Protein AF-A0A968IPR0-F1 (afdb_monomer)

Sequence (196 aa):
MLKRASVNQVLVNPTKIHLSQGFLKVALDSNAYYHFRYGGTLDVIRYMEIAVSGNYAWISAPDVIGDPETTYQNWLTARRWLKQNFESSPVRMIPVWGWDTPKKFLNHYLQHSRIVGIGGLVMLMRQGKSKNLEERAIAYKMLRQLKALCQQYPQWFHIYGCNWTVALNPLRSLAYSTDSSLAWDGARYGLIILYP

pLDDT: mean 91.02, std 11.59, range [35.66, 98.56]

Secondary structure (DSSP, 8-state):
-GGGGT--EEEE-GGGGGGGTT-SEEEE---HHHHHHH-----HHHHHHHHHHS--SEEE----TT-HHHHHHHHHHHHHHHHHH-SS-SS-EE-EEETTS-HHHHHHHHHH-S-EEEES-HHHHHHTT-S-HHHHHHHHHHHHHHHHHHHHSTT-EEETT---HHHHHHHTTTSSEE---HHHHHHHHT------

Solvent-accessible surface area (backbone atoms only — not comparable to full-atom values): 11077 Å² total; per-residue (Å²): 108,59,65,82,70,69,50,44,67,47,77,36,36,74,94,46,49,81,75,53,69,91,47,83,37,38,30,37,44,56,42,31,69,53,31,67,74,73,52,79,80,86,59,61,67,66,49,48,57,56,53,65,74,48,89,48,77,27,31,44,30,44,47,43,80,96,36,68,63,62,18,50,51,38,38,53,48,53,52,52,51,41,62,74,76,33,98,60,73,92,57,49,71,27,47,62,38,53,60,96,50,72,61,70,57,48,57,53,44,62,76,75,35,80,43,37,29,38,34,78,42,48,67,45,37,50,26,55,71,46,90,49,66,65,48,25,51,52,23,53,51,51,50,53,52,52,43,52,52,24,66,75,42,65,50,24,32,33,37,45,46,58,66,32,75,80,57,45,71,78,33,65,86,22,34,57,43,67,46,56,62,54,70,56,50,15,71,74,70,75,47,78,88,77,78,135

Mean predicted aligned error: 4.56 Å

Radius of gyration: 16.83 Å; Cα contacts (8 Å, |Δi|>4): 294; chains: 1; bounding box: 36×41×46 Å

Structure (mmCIF, N/CA/C/O backbone):
data_AF-A0A968IPR0-F1
#
_entry.id   AF-A0A968IP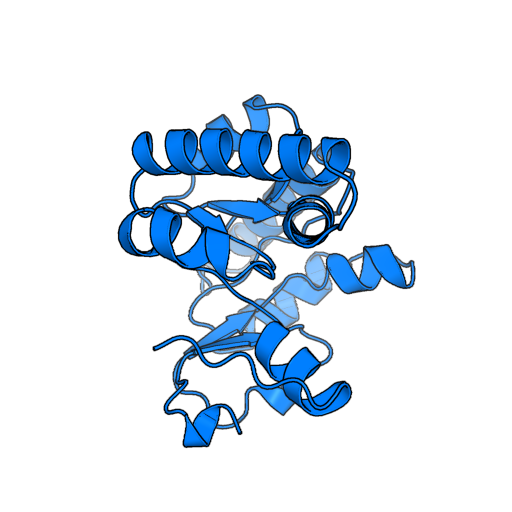R0-F1
#
loop_
_atom_site.group_PDB
_atom_site.id
_atom_site.type_symbol
_atom_site.label_atom_id
_atom_site.label_alt_id
_atom_site.label_comp_id
_atom_site.label_asym_id
_atom_site.label_entity_id
_atom_site.label_seq_id
_atom_site.pdbx_PDB_ins_code
_atom_site.Cartn_x
_atom_site.Cartn_y
_atom_site.Cartn_z
_atom_site.occupancy
_atom_site.B_iso_or_equiv
_atom_site.auth_seq_id
_atom_site.auth_comp_id
_atom_site.auth_asym_id
_atom_site.auth_atom_id
_atom_site.pdbx_PDB_model_num
ATOM 1 N N . MET A 1 1 ? -7.169 -21.028 -8.701 1.00 70.31 1 MET A N 1
ATO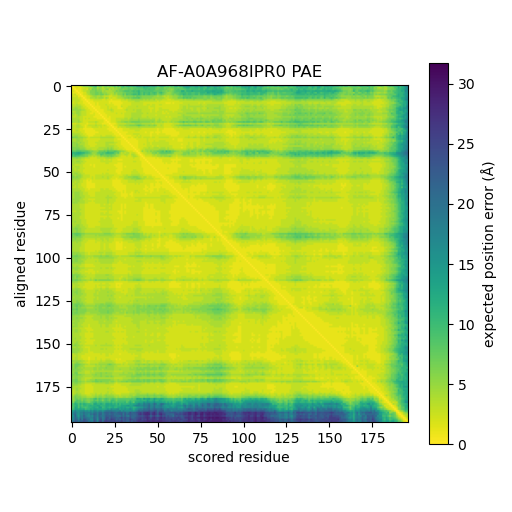M 2 C CA . MET A 1 1 ? -5.714 -20.923 -8.945 1.00 70.31 1 MET A CA 1
ATOM 3 C C . MET A 1 1 ? -4.953 -20.575 -7.668 1.00 70.31 1 MET A C 1
ATOM 5 O O . MET A 1 1 ? -4.306 -21.465 -7.149 1.00 70.31 1 MET A O 1
ATOM 9 N N . LEU A 1 2 ? -5.093 -19.367 -7.101 1.00 76.88 2 LEU A N 1
ATOM 10 C CA . LEU A 1 2 ? -4.336 -18.939 -5.905 1.00 76.88 2 LEU A CA 1
ATOM 11 C C . LEU A 1 2 ? -4.462 -19.892 -4.702 1.00 76.88 2 LEU A C 1
ATOM 13 O O . LEU A 1 2 ? -3.454 -20.297 -4.138 1.00 76.88 2 LEU A O 1
ATOM 17 N N . LYS A 1 3 ? -5.681 -20.348 -4.384 1.00 73.06 3 LYS A N 1
ATOM 18 C CA . LYS A 1 3 ? -5.908 -21.347 -3.322 1.00 73.06 3 LYS A CA 1
ATOM 19 C C . LYS A 1 3 ? -5.196 -22.682 -3.570 1.00 73.06 3 LYS A C 1
ATOM 21 O O . LYS A 1 3 ? -4.702 -23.293 -2.636 1.00 73.06 3 LYS A O 1
ATOM 26 N N . ARG A 1 4 ? -5.115 -23.123 -4.835 1.00 77.31 4 ARG A N 1
ATOM 27 C CA . ARG A 1 4 ? -4.383 -24.348 -5.215 1.00 77.31 4 ARG A CA 1
ATOM 28 C C . ARG A 1 4 ? -2.867 -24.174 -5.076 1.00 77.31 4 ARG A C 1
ATOM 30 O O . ARG A 1 4 ? -2.170 -25.159 -4.909 1.00 77.31 4 ARG A O 1
ATOM 37 N N . ALA A 1 5 ? -2.380 -22.934 -5.127 1.00 77.19 5 ALA A N 1
ATOM 38 C CA . ALA A 1 5 ? -0.989 -22.571 -4.870 1.00 77.19 5 ALA A CA 1
ATOM 39 C C . ALA A 1 5 ? -0.732 -22.235 -3.385 1.00 77.19 5 ALA A C 1
ATOM 41 O O . ALA A 1 5 ? 0.248 -21.565 -3.070 1.00 77.19 5 ALA A O 1
ATOM 42 N N . SER A 1 6 ? -1.633 -22.641 -2.480 1.00 81.12 6 SER A N 1
ATOM 43 C CA . SER A 1 6 ? -1.529 -22.417 -1.030 1.00 81.12 6 SER A CA 1
ATOM 44 C C . SER A 1 6 ? -1.422 -20.942 -0.615 1.00 81.12 6 SER A C 1
ATOM 46 O O . SER A 1 6 ? -0.937 -20.620 0.471 1.00 81.12 6 SER A O 1
ATOM 48 N N . VAL A 1 7 ? -1.894 -20.021 -1.463 1.00 81.62 7 VAL A N 1
ATOM 49 C CA . VAL A 1 7 ? -2.014 -18.606 -1.103 1.00 81.62 7 VAL A CA 1
ATOM 50 C C . VAL A 1 7 ? -3.181 -18.454 -0.136 1.00 81.62 7 VAL A C 1
ATOM 52 O O . VAL A 1 7 ? -4.336 -18.658 -0.503 1.00 81.62 7 VAL A O 1
ATOM 55 N N . ASN A 1 8 ? -2.863 -18.055 1.094 1.00 86.56 8 ASN A N 1
ATOM 56 C CA . ASN A 1 8 ? -3.822 -17.964 2.197 1.00 86.56 8 ASN A CA 1
ATOM 57 C C . ASN A 1 8 ? -4.185 -16.525 2.587 1.00 86.56 8 ASN A C 1
ATOM 59 O O . ASN A 1 8 ? -5.075 -16.327 3.415 1.00 86.56 8 ASN A O 1
ATOM 63 N N . GLN A 1 9 ? -3.490 -15.535 2.018 1.00 90.19 9 GLN A N 1
ATOM 64 C CA . GLN A 1 9 ? -3.684 -14.119 2.317 1.00 90.19 9 GLN A CA 1
ATOM 65 C C . GLN A 1 9 ? -3.926 -13.339 1.030 1.00 90.19 9 GLN A C 1
ATOM 67 O O . GLN A 1 9 ? -3.215 -13.548 0.046 1.00 90.19 9 GLN A O 1
ATOM 72 N N . VAL A 1 10 ? -4.912 -12.446 1.040 1.00 92.00 10 VAL A N 1
ATOM 73 C CA . VAL A 1 10 ? -5.255 -11.608 -0.115 1.00 92.00 10 VAL A CA 1
ATOM 74 C C . VAL A 1 10 ? -5.562 -10.182 0.310 1.00 92.00 10 VAL A C 1
ATOM 76 O O . VAL A 1 10 ? -6.159 -9.963 1.360 1.00 92.00 10 VAL A O 1
ATOM 79 N N . LEU A 1 11 ? -5.179 -9.233 -0.539 1.00 94.12 11 LEU A N 1
ATOM 80 C CA . LEU A 1 11 ? -5.654 -7.854 -0.512 1.00 94.12 11 LEU A CA 1
ATOM 81 C C . LEU A 1 11 ? -6.786 -7.729 -1.537 1.00 94.12 11 LEU A C 1
ATOM 83 O O . LEU A 1 11 ? -6.630 -8.180 -2.677 1.00 94.12 11 LEU A O 1
ATOM 87 N N . VAL A 1 12 ? -7.930 -7.176 -1.138 1.00 93.12 12 VAL A N 1
ATOM 88 C CA . VAL A 1 12 ? -9.108 -7.058 -2.006 1.00 93.12 12 VAL A CA 1
ATOM 89 C C . VAL A 1 12 ? -9.699 -5.661 -1.969 1.00 93.12 12 VAL A C 1
ATOM 91 O O . VAL A 1 12 ? -9.712 -5.005 -0.935 1.00 93.12 12 VAL A O 1
ATOM 94 N N . ASN A 1 13 ? -10.259 -5.235 -3.097 1.00 92.44 13 ASN A N 1
ATOM 95 C CA . ASN A 1 13 ? -11.012 -3.991 -3.160 1.00 92.44 13 ASN A CA 1
ATOM 96 C C . ASN A 1 13 ? -12.425 -4.206 -2.585 1.00 92.44 13 ASN A C 1
ATOM 98 O O . ASN A 1 13 ? -13.001 -5.278 -2.807 1.00 92.44 13 ASN A O 1
ATOM 102 N N . PRO A 1 14 ? -13.051 -3.179 -1.981 1.00 91.56 14 PRO A N 1
ATOM 103 C CA . PRO A 1 14 ? -14.429 -3.230 -1.491 1.00 91.56 14 PRO A CA 1
ATOM 104 C C . PRO A 1 14 ? -15.424 -3.687 -2.566 1.00 91.56 14 PRO A C 1
ATOM 106 O O . PRO A 1 14 ? -16.279 -4.534 -2.327 1.00 91.56 14 PRO A O 1
ATOM 109 N N . THR A 1 15 ? -15.241 -3.218 -3.804 1.00 87.38 15 THR A N 1
ATOM 110 C CA . THR A 1 15 ? -16.073 -3.579 -4.968 1.00 87.38 15 THR A CA 1
ATOM 111 C C . THR A 1 15 ? -15.937 -5.042 -5.402 1.00 87.38 15 THR A C 1
ATOM 113 O O . THR A 1 15 ? -16.737 -5.538 -6.193 1.00 87.38 15 THR A O 1
ATOM 116 N N . LYS A 1 16 ? -14.921 -5.755 -4.903 1.00 88.94 16 LYS A N 1
ATOM 117 C CA . LYS A 1 16 ? -14.588 -7.137 -5.273 1.00 88.94 16 LYS A CA 1
ATOM 118 C C . LYS A 1 16 ? -14.485 -8.062 -4.066 1.00 88.94 16 LYS A C 1
ATOM 120 O O . LYS A 1 16 ? -13.876 -9.125 -4.161 1.00 88.94 16 LYS A O 1
ATOM 125 N N . ILE A 1 17 ? -15.101 -7.690 -2.947 1.00 89.25 17 ILE A N 1
ATOM 126 C CA . ILE A 1 17 ? -14.994 -8.437 -1.694 1.00 89.25 17 ILE A CA 1
ATOM 127 C C . ILE A 1 17 ? -15.463 -9.892 -1.806 1.00 89.25 17 ILE A C 1
ATOM 129 O O . ILE A 1 17 ? -14.869 -10.776 -1.206 1.00 89.25 17 ILE A O 1
ATOM 133 N N . HIS A 1 18 ? -16.452 -10.182 -2.654 1.00 88.81 18 HIS A N 1
ATOM 134 C CA . HIS A 1 18 ? -16.913 -11.553 -2.900 1.00 88.81 18 HIS A CA 1
ATOM 135 C C . HIS A 1 18 ? -15.788 -12.492 -3.386 1.00 88.81 18 HIS A C 1
ATOM 137 O O . HIS A 1 18 ? -15.852 -13.698 -3.158 1.00 88.81 18 HIS A O 1
ATOM 143 N N . LEU A 1 19 ? -14.720 -11.961 -4.000 1.00 87.38 19 LEU A N 1
ATOM 144 C CA . LEU A 1 19 ? -13.560 -12.745 -4.436 1.00 87.38 19 LEU A CA 1
ATOM 145 C C . LEU A 1 19 ? -12.660 -13.203 -3.276 1.00 87.38 19 LEU A C 1
ATOM 147 O O . LEU A 1 19 ? -11.802 -14.062 -3.483 1.00 87.38 19 LEU A O 1
ATOM 151 N N . SER A 1 20 ? -12.835 -12.657 -2.068 1.00 87.38 20 SER A N 1
ATOM 152 C CA . SER A 1 20 ? -12.061 -13.035 -0.882 1.00 87.38 20 SER A CA 1
ATOM 153 C C . SER A 1 20 ? -12.603 -14.278 -0.170 1.00 87.38 20 SER A C 1
ATOM 155 O O . SER A 1 20 ? -11.972 -14.768 0.771 1.00 87.38 20 SER A O 1
ATOM 157 N N . GLN A 1 21 ? -13.755 -14.809 -0.595 1.00 86.50 21 GLN A N 1
ATOM 158 C CA . GLN A 1 21 ? -14.384 -15.960 0.049 1.00 86.50 21 GLN A CA 1
ATOM 159 C C . GLN A 1 21 ? -13.428 -17.156 0.105 1.00 86.50 21 GLN A C 1
ATOM 161 O O . GLN A 1 21 ? -12.890 -17.599 -0.912 1.00 86.50 21 GLN A O 1
ATOM 166 N N . GLY A 1 22 ? -13.233 -17.705 1.306 1.00 85.50 22 GLY A N 1
ATOM 167 C CA . GLY A 1 22 ? -12.395 -18.877 1.566 1.00 85.50 22 GLY A CA 1
ATOM 168 C C . GLY A 1 22 ? -10.883 -18.629 1.549 1.00 85.50 22 GLY A C 1
ATOM 169 O O . GLY A 1 22 ? -10.137 -19.589 1.375 1.00 85.50 22 GLY A O 1
ATOM 170 N N . PHE A 1 23 ? -10.424 -17.382 1.681 1.00 89.06 23 PHE A N 1
ATOM 171 C CA . PHE A 1 23 ? -9.054 -17.081 2.111 1.00 89.06 23 PHE A CA 1
ATOM 172 C C . PHE A 1 23 ? -9.000 -16.939 3.638 1.00 89.06 23 PHE A C 1
ATOM 174 O O . PHE A 1 23 ? -9.957 -16.468 4.246 1.00 89.06 23 PHE A O 1
ATOM 181 N N . LEU A 1 24 ? -7.885 -17.340 4.258 1.00 88.12 24 LEU A N 1
ATOM 182 C CA . LEU A 1 24 ? -7.739 -17.330 5.720 1.00 88.12 24 LEU A CA 1
ATOM 183 C C . LEU A 1 24 ? -7.557 -15.920 6.287 1.00 88.12 24 LEU A C 1
ATOM 185 O O . LEU A 1 24 ? -8.038 -15.627 7.377 1.00 88.12 24 LEU A O 1
ATOM 189 N N . LYS A 1 25 ? -6.828 -15.056 5.573 1.00 92.00 25 LYS A N 1
ATOM 190 C CA . LYS A 1 25 ? -6.620 -13.657 5.961 1.00 92.00 25 LYS A CA 1
ATOM 191 C C . LYS A 1 25 ? -6.934 -12.746 4.789 1.00 92.00 25 LYS A C 1
ATOM 193 O O . LYS A 1 25 ? -6.385 -12.909 3.701 1.00 92.00 25 LYS A O 1
ATOM 198 N N . VAL A 1 26 ? -7.793 -11.769 5.032 1.00 94.88 26 VAL A N 1
ATOM 199 C CA . VAL A 1 26 ? -8.197 -10.786 4.030 1.00 94.88 26 VAL A CA 1
ATOM 200 C C . VAL A 1 26 ? -7.773 -9.414 4.521 1.00 94.88 26 VAL A C 1
ATOM 202 O O . VAL A 1 26 ? -8.043 -9.057 5.663 1.00 94.88 26 VAL A O 1
ATOM 205 N N . ALA A 1 27 ? -7.089 -8.665 3.672 1.00 96.69 27 ALA A N 1
ATOM 206 C CA . ALA A 1 27 ? -6.853 -7.244 3.841 1.00 96.69 27 ALA A CA 1
ATOM 207 C C . ALA A 1 27 ? -7.738 -6.464 2.866 1.00 96.69 27 ALA A C 1
ATOM 209 O O . ALA A 1 27 ? -8.038 -6.959 1.775 1.00 96.69 27 ALA A O 1
ATOM 210 N N . LEU A 1 28 ? -8.152 -5.262 3.256 1.00 97.25 28 LEU A N 1
ATOM 211 C CA . LEU A 1 28 ? -9.010 -4.404 2.439 1.00 97.25 28 LEU A CA 1
ATOM 212 C C . LEU A 1 28 ? -8.203 -3.238 1.858 1.00 97.25 28 LEU A C 1
ATOM 214 O O . LEU A 1 28 ? -7.574 -2.500 2.608 1.00 97.25 28 LEU A O 1
ATOM 218 N N . ASP A 1 29 ? -8.236 -3.079 0.540 1.00 96.44 29 ASP A N 1
ATOM 219 C CA . ASP A 1 29 ? -7.682 -1.930 -0.187 1.00 96.44 29 ASP A CA 1
ATOM 220 C C . ASP A 1 29 ? -8.667 -0.744 -0.135 1.00 96.44 29 ASP A C 1
ATOM 222 O O . ASP A 1 29 ? -9.874 -0.943 -0.010 1.00 96.44 29 ASP A O 1
ATOM 226 N N . SER A 1 30 ? -8.189 0.490 -0.281 1.00 95.00 30 SER A N 1
ATOM 227 C CA . SER A 1 30 ? -9.025 1.700 -0.338 1.00 95.00 30 SER A CA 1
ATOM 228 C C . SER A 1 30 ? -9.797 1.853 -1.655 1.00 95.00 30 SER A C 1
ATOM 230 O O . SER A 1 30 ? -10.695 2.686 -1.752 1.00 95.00 30 SER A O 1
ATOM 232 N N . ASN A 1 31 ? -9.455 1.059 -2.677 1.00 92.94 31 ASN A N 1
ATOM 233 C CA . ASN A 1 31 ? -9.895 1.198 -4.065 1.00 92.94 31 ASN A CA 1
ATOM 234 C C . ASN A 1 31 ? -9.289 2.417 -4.793 1.00 92.94 31 ASN A C 1
ATOM 236 O O . ASN A 1 31 ? -9.783 2.795 -5.860 1.00 92.94 31 ASN A O 1
ATOM 240 N N . ALA A 1 32 ? -8.207 3.019 -4.284 1.00 92.56 32 ALA A N 1
ATOM 241 C CA . ALA A 1 32 ? -7.601 4.217 -4.875 1.00 92.56 32 ALA A CA 1
ATOM 242 C C . ALA A 1 32 ? -7.191 4.030 -6.345 1.00 92.56 32 ALA A C 1
ATOM 244 O O . ALA A 1 32 ? -7.417 4.912 -7.174 1.00 92.56 32 ALA A O 1
ATOM 245 N N . TYR A 1 33 ? -6.667 2.854 -6.716 1.00 90.19 33 TYR A N 1
ATOM 246 C CA . TYR A 1 33 ? -6.321 2.563 -8.113 1.00 90.19 33 TYR A CA 1
ATOM 247 C C . TYR A 1 33 ? -7.542 2.546 -9.045 1.00 90.19 33 TYR A C 1
ATOM 249 O O . TYR A 1 33 ? -7.437 2.948 -10.203 1.00 90.19 33 TYR A O 1
ATOM 257 N N . TYR A 1 34 ? -8.703 2.096 -8.562 1.00 89.88 34 TYR A N 1
ATOM 258 C CA . TYR A 1 34 ? -9.935 2.109 -9.350 1.00 89.88 34 TYR A CA 1
ATOM 259 C C . TYR A 1 34 ? -10.376 3.547 -9.636 1.00 89.88 34 TYR A C 1
ATOM 261 O O . TYR A 1 34 ? -10.589 3.887 -10.797 1.00 89.88 34 TYR A O 1
ATOM 269 N N . HIS A 1 35 ? -10.423 4.401 -8.610 1.00 91.00 35 HIS A N 1
ATOM 270 C CA . HIS A 1 35 ? -10.778 5.815 -8.769 1.00 91.00 35 HIS A CA 1
ATOM 271 C C . HIS A 1 35 ? -9.781 6.566 -9.658 1.00 91.00 35 HIS A C 1
ATOM 273 O O . HIS A 1 35 ? -10.183 7.325 -10.533 1.00 91.00 35 HIS A O 1
ATOM 279 N N . PHE A 1 36 ? -8.484 6.278 -9.528 1.00 89.62 36 PHE A N 1
ATOM 280 C CA . PHE A 1 36 ? -7.460 6.832 -10.414 1.00 89.62 36 PHE A CA 1
ATOM 281 C C . PHE A 1 36 ? -7.667 6.447 -11.890 1.00 89.62 36 PHE A C 1
ATOM 283 O O . PHE A 1 36 ? -7.417 7.252 -12.783 1.00 89.62 36 PHE A O 1
ATOM 290 N N . ARG A 1 37 ? -8.103 5.212 -12.173 1.00 87.50 37 ARG A N 1
ATOM 291 C CA . ARG A 1 37 ? -8.242 4.704 -13.551 1.00 87.50 37 ARG A CA 1
ATOM 292 C C . ARG A 1 37 ? -9.569 5.048 -14.211 1.00 87.50 37 ARG A C 1
ATOM 294 O O . ARG A 1 37 ? -9.585 5.240 -15.422 1.00 87.50 37 ARG A O 1
ATOM 301 N N . TYR A 1 38 ? -10.654 5.053 -13.447 1.00 88.56 38 TYR A N 1
ATOM 302 C CA . TYR A 1 38 ? -12.017 5.172 -13.968 1.00 88.56 38 TYR A CA 1
ATOM 303 C C . TYR A 1 38 ? -12.709 6.473 -13.547 1.00 88.56 38 TYR A C 1
ATOM 305 O O . TYR A 1 38 ? -13.855 6.702 -13.925 1.00 88.56 38 TYR A O 1
ATOM 313 N N . GLY A 1 39 ? -12.016 7.332 -12.797 1.00 86.50 39 GLY A N 1
ATOM 314 C CA . GLY A 1 39 ? -12.575 8.550 -12.229 1.00 86.50 39 GLY A CA 1
ATOM 315 C C . GLY A 1 39 ? -13.447 8.294 -10.996 1.00 86.50 39 GLY A C 1
ATOM 316 O O . GLY A 1 39 ? -13.613 7.167 -10.520 1.00 86.50 39 GLY A O 1
ATOM 317 N N . GLY A 1 40 ? -14.007 9.381 -10.469 1.00 85.69 40 GLY A N 1
ATOM 318 C CA . GLY A 1 40 ? -14.830 9.389 -9.261 1.00 85.69 40 GLY A CA 1
ATOM 319 C C . GLY A 1 40 ? -14.047 9.718 -7.992 1.00 85.69 40 GLY A C 1
ATOM 320 O O . GLY A 1 40 ? -12.823 9.839 -7.998 1.00 85.69 40 GLY A O 1
ATOM 321 N N . THR A 1 41 ? -14.778 9.868 -6.894 1.00 86.12 41 THR A N 1
ATOM 322 C CA . THR A 1 41 ? -14.240 10.220 -5.580 1.00 86.12 41 THR A CA 1
ATOM 323 C C . THR A 1 41 ? -14.419 9.064 -4.604 1.00 86.12 41 THR A C 1
ATOM 325 O O . THR A 1 41 ? -15.392 8.312 -4.674 1.00 86.12 41 THR A O 1
ATOM 328 N N . LEU A 1 42 ? -13.454 8.911 -3.700 1.00 89.31 42 LEU A N 1
ATOM 329 C CA . LEU A 1 42 ? -13.546 7.958 -2.604 1.00 89.31 42 LEU A CA 1
ATOM 330 C C . LEU A 1 42 ? -14.365 8.584 -1.472 1.00 89.31 42 LEU A C 1
ATOM 332 O O . LEU A 1 42 ? -13.935 9.565 -0.867 1.00 89.31 42 LEU A O 1
ATOM 336 N N . ASP A 1 43 ? -15.525 8.007 -1.172 1.00 94.62 43 ASP A N 1
ATOM 337 C CA . ASP A 1 43 ? -16.273 8.349 0.036 1.00 94.62 43 ASP A CA 1
ATOM 338 C C . ASP A 1 43 ? -15.612 7.669 1.242 1.00 94.62 43 ASP A C 1
ATOM 340 O O . ASP A 1 43 ? -15.723 6.456 1.448 1.00 94.62 43 ASP A O 1
ATOM 344 N N . VAL A 1 44 ? -14.891 8.473 2.025 1.00 97.00 44 VAL A N 1
ATOM 345 C CA . VAL A 1 44 ? -14.149 8.020 3.204 1.00 97.00 44 VAL A CA 1
ATOM 346 C C . VAL A 1 44 ? -15.081 7.376 4.225 1.00 97.00 44 VAL A C 1
ATOM 348 O O . VAL A 1 44 ? -14.747 6.320 4.754 1.00 97.00 44 VAL A O 1
ATOM 351 N N . ILE A 1 45 ? -16.244 7.970 4.504 1.00 97.25 45 ILE A N 1
ATOM 352 C CA . ILE A 1 45 ? -17.148 7.468 5.547 1.00 97.25 45 ILE A CA 1
ATOM 353 C C . ILE A 1 45 ? -17.753 6.146 5.106 1.00 97.25 45 ILE A C 1
ATOM 355 O O . ILE A 1 45 ? -17.685 5.163 5.845 1.00 97.25 45 ILE A O 1
ATOM 359 N N . ARG A 1 46 ? -18.236 6.079 3.863 1.00 96.06 46 ARG A N 1
ATOM 360 C CA . ARG A 1 46 ? -18.783 4.840 3.311 1.00 96.06 46 ARG A CA 1
ATOM 361 C C . ARG A 1 46 ? -17.750 3.717 3.274 1.00 96.06 46 ARG A C 1
ATOM 363 O O . ARG A 1 46 ? -18.071 2.568 3.574 1.00 96.06 46 ARG A O 1
ATOM 370 N N . TYR A 1 47 ? -16.504 4.030 2.926 1.00 97.06 47 TYR A N 1
ATOM 371 C CA . TYR A 1 47 ? -15.412 3.065 3.004 1.00 97.06 47 TYR A CA 1
ATOM 372 C C . TYR A 1 47 ? -15.193 2.569 4.437 1.00 97.06 47 TYR A C 1
ATOM 374 O O . TYR A 1 47 ? -15.054 1.364 4.653 1.00 97.06 47 TYR A O 1
ATOM 382 N N . MET A 1 48 ? -15.198 3.472 5.421 1.00 97.94 48 MET A N 1
ATOM 383 C CA . MET A 1 48 ? -14.997 3.100 6.819 1.00 97.94 48 MET A CA 1
ATOM 384 C C . MET A 1 48 ? -16.123 2.208 7.358 1.00 97.94 48 MET A C 1
ATOM 386 O O . MET A 1 48 ? -15.825 1.244 8.060 1.00 97.94 48 MET A O 1
ATOM 390 N N . GLU A 1 49 ? -17.382 2.441 6.979 1.00 96.94 49 GLU A N 1
ATOM 391 C CA . GLU A 1 49 ? -18.509 1.546 7.300 1.00 96.94 49 GLU A CA 1
ATOM 392 C C . GLU A 1 49 ? -18.285 0.118 6.771 1.00 96.94 49 GLU A C 1
ATOM 394 O O . GLU A 1 49 ? -18.500 -0.872 7.477 1.00 96.94 49 GLU A O 1
ATOM 399 N N . ILE A 1 50 ? -17.803 -0.009 5.530 1.00 95.81 50 ILE A N 1
ATOM 400 C CA . ILE A 1 50 ? -17.468 -1.309 4.926 1.00 95.81 50 ILE A CA 1
ATOM 401 C C . ILE A 1 50 ? -16.283 -1.957 5.651 1.00 95.81 50 ILE A C 1
ATOM 403 O O . ILE A 1 50 ? -16.269 -3.168 5.880 1.00 95.81 50 ILE A O 1
ATOM 407 N N . ALA A 1 51 ? -15.281 -1.160 6.018 1.00 96.62 51 ALA A N 1
ATOM 408 C CA . ALA A 1 51 ? -14.095 -1.636 6.709 1.00 96.62 51 ALA A CA 1
ATOM 409 C C . ALA A 1 51 ? -14.412 -2.202 8.101 1.00 96.62 51 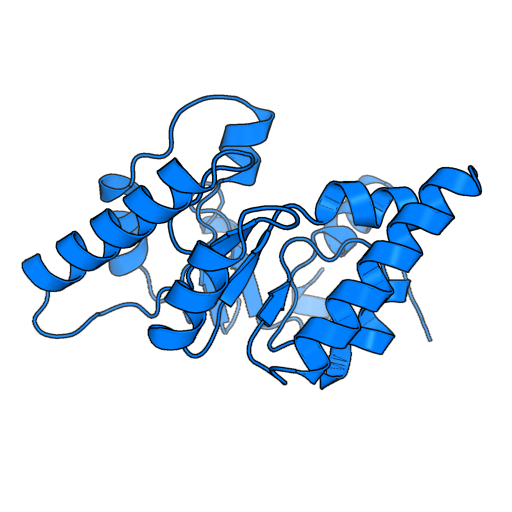ALA A C 1
ATOM 411 O O . ALA A 1 51 ? -13.882 -3.252 8.450 1.00 96.62 51 ALA A O 1
ATOM 412 N N . VAL A 1 52 ? -15.267 -1.546 8.890 1.00 97.06 52 VAL A N 1
ATOM 413 C CA . VAL A 1 52 ? -15.583 -2.008 10.256 1.00 97.06 52 VAL A CA 1
ATOM 414 C C . VAL A 1 52 ? -16.618 -3.130 10.306 1.00 97.06 52 VAL A C 1
ATOM 416 O O . VAL A 1 52 ? -16.678 -3.850 11.296 1.00 97.06 52 VAL A O 1
ATOM 419 N N . SER A 1 53 ? -17.430 -3.294 9.258 1.00 94.56 53 SER A N 1
ATOM 420 C CA . SER A 1 53 ? -18.418 -4.381 9.174 1.00 94.56 53 SER A CA 1
ATOM 421 C C . SER A 1 53 ? -17.813 -5.723 8.752 1.00 94.56 53 SER A C 1
ATOM 423 O O . SER A 1 53 ? -18.450 -6.764 8.916 1.00 94.56 53 SER A O 1
ATOM 425 N N . GLY A 1 54 ? -16.592 -5.722 8.210 1.00 91.75 54 GLY A N 1
ATOM 426 C CA . GLY A 1 54 ? -15.882 -6.933 7.810 1.00 91.75 54 GLY A CA 1
ATOM 427 C C . GLY A 1 54 ? -14.813 -7.372 8.811 1.00 91.75 54 GLY A C 1
ATOM 428 O O . GLY A 1 54 ? -14.324 -6.596 9.626 1.00 91.75 54 GLY A O 1
ATOM 429 N N . ASN A 1 55 ? -14.403 -8.637 8.711 1.00 92.12 55 ASN A N 1
ATOM 430 C CA . ASN A 1 55 ? -13.290 -9.185 9.484 1.00 92.12 55 ASN A CA 1
ATOM 431 C C . ASN A 1 55 ? -12.005 -9.173 8.640 1.00 92.12 55 ASN A C 1
ATOM 433 O O . ASN A 1 55 ? -11.703 -10.143 7.938 1.00 92.12 55 ASN A O 1
ATOM 437 N N . TYR A 1 56 ? -11.272 -8.060 8.681 1.00 95.62 56 TYR A N 1
ATOM 438 C CA . TYR A 1 56 ? -10.027 -7.889 7.930 1.00 95.62 56 TYR A CA 1
ATOM 439 C C . TYR A 1 56 ? -8.806 -7.917 8.849 1.00 95.62 56 TYR A C 1
ATOM 44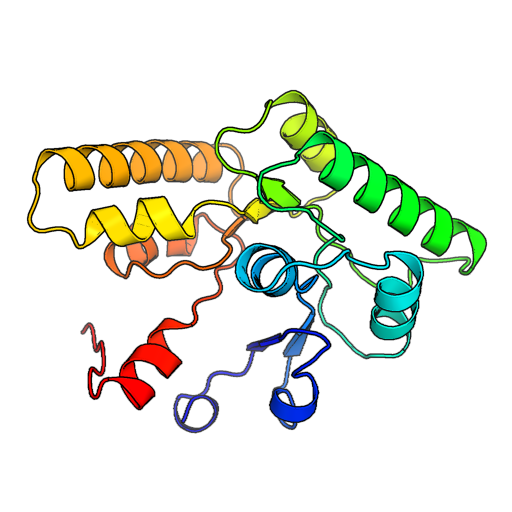1 O O . TYR A 1 56 ? -8.798 -7.329 9.927 1.00 95.62 56 TYR A O 1
ATOM 449 N N . ALA A 1 57 ? -7.721 -8.534 8.382 1.00 95.44 57 ALA A N 1
ATOM 450 C CA . ALA A 1 57 ? -6.435 -8.528 9.076 1.00 95.44 57 ALA A CA 1
ATOM 451 C C . ALA A 1 57 ? -5.860 -7.106 9.217 1.00 95.44 57 ALA A C 1
ATOM 453 O O . ALA A 1 57 ? -5.159 -6.801 10.185 1.00 95.44 57 ALA A O 1
ATOM 454 N N . TRP A 1 58 ? -6.130 -6.259 8.225 1.00 97.19 58 TRP A N 1
ATOM 455 C CA . TRP A 1 58 ? -5.876 -4.824 8.209 1.00 97.19 58 TRP A CA 1
ATOM 456 C C . TRP A 1 58 ? -6.611 -4.190 7.023 1.00 97.19 58 TRP A C 1
ATOM 458 O O . TRP A 1 58 ? -7.046 -4.885 6.102 1.00 97.19 58 TRP A O 1
ATOM 468 N N . ILE A 1 59 ? -6.726 -2.867 7.045 1.00 97.88 59 ILE A N 1
ATOM 469 C CA . ILE A 1 59 ? -7.291 -2.065 5.959 1.00 97.88 59 ILE A CA 1
ATOM 470 C C . ILE A 1 59 ? -6.279 -1.004 5.519 1.00 97.88 59 ILE A C 1
ATOM 472 O O . ILE A 1 59 ? -5.526 -0.477 6.344 1.00 97.88 59 ILE A O 1
ATOM 476 N N . SER A 1 60 ? -6.258 -0.661 4.240 1.00 98.25 60 SER A N 1
ATOM 477 C CA . SER A 1 60 ? -5.553 0.515 3.736 1.00 98.25 60 SER A CA 1
ATOM 478 C C . SER A 1 60 ? -6.278 1.776 4.196 1.00 98.25 60 SER A C 1
ATOM 480 O O . SER A 1 60 ? -7.508 1.824 4.233 1.00 98.25 60 SER A O 1
ATOM 482 N N . ALA A 1 61 ? -5.540 2.816 4.563 1.00 97.88 61 ALA A N 1
ATOM 483 C CA . ALA A 1 61 ? -6.147 4.125 4.736 1.00 97.88 61 ALA A CA 1
ATOM 484 C C . ALA A 1 61 ? -6.681 4.628 3.383 1.0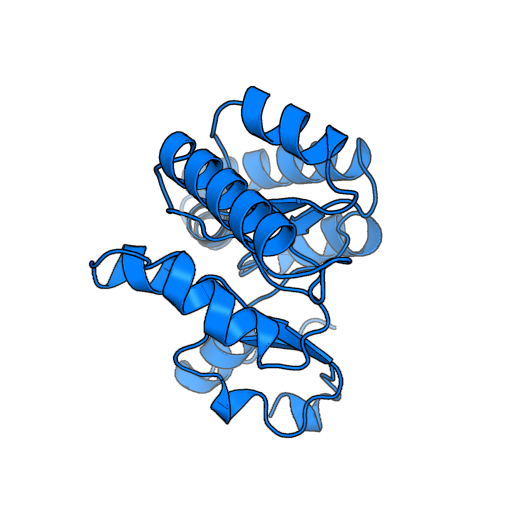0 97.88 61 ALA A C 1
ATOM 486 O O . ALA A 1 61 ? -6.024 4.400 2.368 1.00 97.88 61 ALA A O 1
ATOM 487 N N . PRO A 1 62 ? -7.826 5.327 3.362 1.00 97.25 62 PRO A N 1
ATOM 488 C CA . PRO A 1 62 ? -8.342 5.988 2.168 1.00 97.25 62 PRO A CA 1
ATOM 489 C C . PRO A 1 62 ? -7.306 6.934 1.548 1.00 97.25 62 PRO A C 1
ATOM 491 O O . PRO A 1 62 ? -6.940 7.933 2.164 1.00 97.25 62 PRO A O 1
ATOM 494 N N . ASP A 1 63 ? -6.830 6.632 0.342 1.00 96.81 63 ASP A N 1
ATOM 495 C CA . ASP A 1 63 ? -5.801 7.405 -0.356 1.00 96.81 63 ASP A CA 1
ATOM 496 C C . ASP A 1 63 ? -6.242 7.851 -1.754 1.00 96.81 63 ASP A C 1
ATOM 498 O O . ASP A 1 63 ? -7.211 7.350 -2.327 1.00 96.81 63 ASP A O 1
ATOM 502 N N . VAL A 1 64 ? -5.533 8.845 -2.287 1.00 95.56 64 VAL A N 1
ATOM 503 C CA . VAL A 1 64 ? -5.747 9.406 -3.622 1.00 95.56 64 VAL A CA 1
ATOM 504 C C . VAL A 1 64 ? -4.410 9.438 -4.351 1.00 95.56 64 VAL A C 1
ATOM 506 O O . VAL A 1 64 ? -3.487 10.170 -3.987 1.00 95.56 64 VAL A O 1
ATOM 509 N N . ILE A 1 65 ? -4.299 8.630 -5.406 1.00 92.75 65 ILE A N 1
ATOM 510 C CA . ILE A 1 65 ? -3.077 8.550 -6.210 1.00 92.75 65 ILE A CA 1
ATOM 511 C C . ILE A 1 65 ? -2.816 9.908 -6.868 1.00 92.75 65 ILE A C 1
ATOM 513 O O . ILE A 1 65 ? -3.636 10.396 -7.640 1.00 92.75 65 ILE A O 1
ATOM 517 N N . GLY A 1 66 ? -1.644 10.481 -6.589 1.00 91.56 66 GLY A N 1
ATOM 518 C CA . GLY A 1 66 ? -1.223 11.779 -7.120 1.00 91.56 66 GLY A CA 1
ATOM 519 C C . GLY A 1 66 ? -1.575 12.979 -6.237 1.00 91.56 66 GLY A C 1
ATOM 520 O O . GLY A 1 66 ? -1.093 14.070 -6.519 1.00 91.56 66 GLY A O 1
ATOM 521 N N . ASP A 1 67 ? -2.329 12.787 -5.149 1.00 95.31 67 ASP A N 1
ATOM 522 C CA . ASP A 1 67 ? -2.696 13.857 -4.215 1.00 95.31 67 ASP A CA 1
ATOM 523 C C . ASP A 1 67 ? -2.347 13.468 -2.763 1.00 95.31 67 ASP A C 1
ATOM 525 O O . ASP A 1 67 ? -3.149 12.848 -2.046 1.00 95.31 67 ASP A O 1
ATOM 529 N N . PRO A 1 68 ? -1.120 13.787 -2.306 1.00 96.88 68 PRO A N 1
ATOM 530 C CA . PRO A 1 68 ? -0.676 13.424 -0.966 1.00 96.88 68 PRO A CA 1
ATOM 531 C C . PRO A 1 68 ? -1.377 14.212 0.145 1.00 96.88 68 PRO A C 1
ATOM 533 O O . PRO A 1 68 ? -1.479 13.698 1.258 1.00 96.88 68 PRO A O 1
ATOM 536 N N . GLU A 1 69 ? -1.867 15.424 -0.129 1.00 97.75 69 GLU A N 1
ATOM 537 C CA . GLU A 1 69 ? -2.574 16.221 0.876 1.00 97.75 69 GLU A CA 1
ATOM 538 C C . GLU A 1 69 ? -3.968 15.638 1.109 1.00 97.75 69 GLU A C 1
ATOM 540 O O . GLU A 1 69 ? -4.313 15.337 2.251 1.00 97.75 69 GLU A O 1
ATOM 545 N N . THR A 1 70 ? -4.722 15.344 0.045 1.00 97.06 70 THR A N 1
ATOM 546 C CA . THR A 1 70 ? -6.023 14.670 0.174 1.00 97.06 70 THR A CA 1
ATOM 547 C C . THR A 1 70 ? -5.871 13.290 0.810 1.00 97.06 70 THR A C 1
ATOM 549 O O . THR A 1 70 ? -6.638 12.940 1.703 1.00 97.06 70 THR A O 1
ATOM 552 N N . THR A 1 71 ? -4.836 12.526 0.447 1.00 97.69 71 THR A N 1
ATOM 553 C CA . THR A 1 71 ? -4.513 11.247 1.110 1.00 97.69 71 THR A CA 1
ATOM 554 C C . THR A 1 71 ? -4.318 11.420 2.620 1.00 97.69 71 THR A C 1
ATOM 556 O O . THR A 1 71 ? -4.854 10.653 3.422 1.00 97.69 71 THR A O 1
ATOM 559 N N . TYR A 1 72 ? -3.580 12.452 3.030 1.00 98.19 72 TYR A N 1
ATOM 560 C CA . TYR A 1 72 ? -3.349 12.746 4.440 1.00 98.19 72 TYR A CA 1
ATOM 561 C C . TYR A 1 72 ? -4.631 13.180 5.167 1.00 98.19 72 TYR A C 1
ATOM 563 O O . TYR A 1 72 ? -4.928 12.675 6.254 1.00 98.19 72 TYR A O 1
ATOM 571 N N . GLN A 1 73 ? -5.435 14.057 4.560 1.00 98.19 73 GLN A N 1
ATOM 572 C CA . GLN A 1 73 ? -6.713 14.499 5.129 1.00 98.19 73 GLN A CA 1
ATOM 573 C C . GLN A 1 73 ? -7.719 13.351 5.256 1.00 98.19 73 GLN A C 1
ATOM 575 O O . GLN A 1 73 ? -8.420 13.244 6.268 1.00 98.19 73 GLN A O 1
ATOM 580 N N . ASN A 1 74 ? -7.748 12.449 4.281 1.00 98.38 74 ASN A N 1
ATOM 581 C CA . ASN A 1 74 ? -8.569 11.248 4.308 1.00 98.38 74 ASN A CA 1
ATOM 582 C C . ASN A 1 74 ? -8.170 10.313 5.459 1.00 98.38 74 ASN A C 1
ATOM 584 O O . ASN A 1 74 ? -9.034 9.852 6.209 1.00 98.38 74 ASN A O 1
ATOM 588 N N . TRP A 1 75 ? -6.868 10.098 5.674 1.00 98.06 75 TRP A N 1
ATOM 589 C CA . TRP A 1 75 ? -6.367 9.341 6.824 1.00 98.06 75 TRP A CA 1
ATOM 590 C C . TRP A 1 75 ? -6.766 9.979 8.163 1.00 98.06 75 TRP A C 1
ATOM 592 O O . TRP A 1 75 ? -7.244 9.280 9.061 1.00 98.06 75 TRP A O 1
ATOM 602 N N . LEU A 1 76 ? -6.628 11.303 8.304 1.00 98.00 76 LEU A N 1
ATOM 603 C CA . LEU A 1 76 ? -7.065 12.016 9.509 1.00 98.00 76 LEU A CA 1
ATOM 604 C C . LEU A 1 76 ? -8.573 11.880 9.738 1.00 98.00 76 LEU A C 1
ATOM 606 O O . LEU A 1 76 ? -9.001 11.658 10.871 1.00 98.00 76 LEU A O 1
ATOM 610 N N . THR A 1 77 ? -9.368 11.993 8.676 1.00 98.44 77 THR A N 1
ATOM 611 C CA . THR A 1 77 ? -10.830 11.864 8.724 1.00 98.44 77 THR A CA 1
ATOM 612 C C . THR A 1 77 ? -11.238 10.466 9.182 1.00 98.44 77 THR A C 1
ATOM 614 O O . THR A 1 77 ? -11.985 10.340 10.150 1.00 98.44 77 THR A O 1
ATOM 617 N N . ALA A 1 78 ? -10.664 9.418 8.585 1.00 98.06 78 ALA A N 1
ATOM 618 C CA . ALA A 1 78 ? -10.895 8.033 8.988 1.00 98.06 78 ALA A CA 1
ATOM 619 C C . ALA A 1 78 ? -10.514 7.779 10.458 1.00 98.06 78 ALA A C 1
ATOM 621 O O . ALA A 1 78 ? -11.271 7.156 11.201 1.00 98.06 78 ALA A O 1
ATOM 622 N N . ARG A 1 79 ? -9.372 8.310 10.922 1.00 97.38 79 ARG A N 1
ATOM 623 C CA . ARG A 1 79 ? -8.960 8.192 12.333 1.00 97.38 79 ARG A CA 1
ATOM 624 C C . ARG A 1 79 ? -9.915 8.898 13.291 1.00 97.38 79 ARG A C 1
ATOM 626 O O . ARG A 1 79 ? -10.216 8.348 14.349 1.00 97.38 79 ARG A O 1
ATOM 633 N N . ARG A 1 80 ? -10.373 10.107 12.948 1.00 97.62 80 ARG A N 1
ATOM 634 C CA . ARG A 1 80 ? -11.355 10.845 13.758 1.00 97.62 80 ARG A CA 1
ATOM 635 C C . ARG A 1 80 ? -12.672 10.083 13.837 1.00 97.62 80 ARG A C 1
ATOM 637 O O . ARG A 1 80 ? -13.179 9.903 14.938 1.00 97.62 80 ARG A O 1
ATOM 644 N N . TRP A 1 81 ? -13.156 9.577 12.706 1.00 98.06 81 TRP A N 1
ATOM 645 C CA . TRP A 1 81 ? -14.377 8.782 12.646 1.00 98.06 81 TRP A CA 1
ATOM 646 C C . TRP A 1 81 ? -14.280 7.518 13.513 1.00 98.06 81 TRP A C 1
ATOM 648 O O . TRP A 1 81 ? -15.171 7.272 14.322 1.00 98.06 81 TRP A O 1
ATOM 658 N N . LEU A 1 82 ? -13.170 6.771 13.449 1.00 97.19 82 LEU A N 1
ATOM 659 C CA . LEU A 1 82 ? -12.959 5.597 14.311 1.00 97.19 82 LEU A CA 1
ATOM 660 C C . LEU A 1 82 ? -12.998 5.961 15.801 1.00 97.19 82 LEU A C 1
ATOM 662 O O . LEU A 1 82 ? -13.659 5.282 16.576 1.00 97.19 82 LEU A O 1
ATOM 666 N N . LYS A 1 83 ? -12.333 7.054 16.196 1.00 96.69 83 LYS A N 1
ATOM 667 C CA . LYS A 1 83 ? -12.300 7.514 17.594 1.00 96.69 83 LYS A CA 1
ATOM 668 C C . LYS A 1 83 ? -13.670 7.978 18.104 1.00 96.69 83 LYS A C 1
ATOM 670 O O . LYS A 1 83 ? -13.936 7.880 19.293 1.00 96.69 83 LYS A O 1
ATOM 675 N N . GLN A 1 84 ? -14.505 8.535 17.229 1.00 97.44 84 GLN A N 1
ATOM 676 C CA . GLN A 1 84 ? -15.839 9.023 17.592 1.00 97.44 84 GLN A CA 1
ATOM 677 C C . GLN A 1 84 ? -16.864 7.895 17.736 1.00 97.44 84 GLN A C 1
ATOM 679 O O . GLN A 1 84 ? -17.785 8.029 18.532 1.00 97.44 84 GLN A O 1
ATOM 684 N N . ASN A 1 85 ? -16.712 6.810 16.972 1.00 97.62 85 ASN A N 1
ATOM 685 C CA . ASN A 1 85 ? -17.706 5.737 16.907 1.00 97.62 85 ASN A CA 1
ATOM 686 C C . ASN A 1 85 ? -17.341 4.503 17.747 1.00 97.62 85 ASN A C 1
ATOM 688 O O . ASN A 1 85 ? -18.200 3.656 17.970 1.00 97.62 85 ASN A O 1
ATOM 692 N N . PHE A 1 86 ? -16.090 4.381 18.207 1.00 97.06 86 PHE A N 1
ATOM 693 C CA . PHE A 1 86 ? -15.619 3.200 18.930 1.00 97.06 86 PHE A CA 1
ATOM 694 C C . PHE A 1 86 ? -14.658 3.571 20.067 1.00 97.06 86 PHE A C 1
ATOM 696 O O . PHE A 1 86 ? -13.747 4.379 19.885 1.00 97.06 86 PHE A O 1
ATOM 703 N N . GLU A 1 87 ? -14.813 2.924 21.227 1.00 94.00 87 GLU A N 1
ATOM 704 C CA . GLU A 1 87 ? -13.904 3.087 22.377 1.00 94.00 87 GLU A CA 1
ATOM 705 C C . GLU A 1 87 ? -12.483 2.595 22.069 1.00 94.00 87 GLU A C 1
ATOM 707 O O . GLU A 1 87 ? -11.488 3.179 22.501 1.00 94.00 87 GLU A O 1
ATOM 712 N N . SER A 1 88 ? -12.385 1.528 21.276 1.00 93.00 88 SER A N 1
ATOM 713 C CA . SER A 1 88 ? -11.136 1.001 20.735 1.00 93.00 88 SER A CA 1
ATOM 714 C C . SER A 1 88 ? -11.292 0.757 19.238 1.00 93.00 88 SER A C 1
ATOM 716 O O . SER A 1 88 ? -12.379 0.431 18.768 1.00 93.00 88 SER A O 1
ATOM 718 N N . SER A 1 89 ? -10.217 0.950 18.467 1.00 91.12 89 SER A N 1
ATOM 719 C CA . SER A 1 89 ? -10.286 0.815 17.007 1.00 91.12 89 SER A CA 1
ATOM 720 C C . SER A 1 89 ? -10.609 -0.636 16.624 1.00 91.12 89 SER A C 1
ATOM 722 O O . SER A 1 89 ? -9.760 -1.501 16.850 1.00 91.12 89 SER A O 1
ATOM 724 N N . PRO A 1 90 ? -11.769 -0.919 15.996 1.00 95.19 90 PRO A N 1
ATOM 725 C CA . PRO A 1 90 ? -12.152 -2.283 15.617 1.00 95.19 90 PRO A CA 1
ATOM 726 C C . PRO A 1 90 ? -11.322 -2.818 14.443 1.00 95.19 90 PRO A C 1
ATOM 728 O O . PRO A 1 90 ? -11.319 -4.011 14.160 1.00 95.19 90 PRO A O 1
ATOM 731 N N . VAL A 1 91 ? -10.611 -1.930 13.748 1.00 96.25 91 VAL A N 1
ATOM 732 C CA . VAL A 1 91 ? -9.809 -2.242 12.567 1.00 96.25 91 VAL A CA 1
ATOM 733 C C . VAL A 1 91 ? -8.384 -1.742 12.735 1.00 96.25 91 VAL A C 1
ATOM 735 O O . VAL A 1 91 ? -8.125 -0.692 13.331 1.00 96.25 91 VAL A O 1
ATOM 738 N N . ARG A 1 92 ? -7.439 -2.474 12.144 1.00 96.25 92 ARG A N 1
ATOM 739 C CA . ARG A 1 92 ? -6.056 -2.027 11.987 1.00 96.25 92 ARG A CA 1
ATOM 740 C C . ARG A 1 92 ? -5.902 -1.309 10.651 1.00 96.25 92 ARG A C 1
ATOM 742 O O . ARG A 1 92 ? -5.838 -1.960 9.613 1.00 96.25 92 ARG A O 1
ATOM 749 N N . MET A 1 93 ? -5.803 0.015 10.677 1.00 97.81 93 MET A N 1
ATOM 750 C CA . MET A 1 93 ? -5.615 0.825 9.471 1.00 97.81 93 MET A CA 1
ATOM 751 C C . MET A 1 93 ? -4.133 1.116 9.200 1.00 97.81 93 MET A C 1
ATOM 753 O O . MET A 1 93 ? -3.405 1.538 10.097 1.00 97.81 93 MET A O 1
ATOM 757 N N . ILE A 1 94 ? -3.699 0.921 7.955 1.00 98.25 94 ILE A N 1
ATOM 758 C CA . ILE A 1 94 ? -2.339 1.188 7.477 1.00 98.25 94 ILE A CA 1
ATOM 759 C C . ILE A 1 94 ? -2.351 2.478 6.637 1.00 98.25 94 ILE A C 1
ATOM 761 O O . ILE A 1 94 ? -2.959 2.476 5.566 1.00 98.25 94 ILE A O 1
ATOM 765 N N . PRO A 1 95 ? -1.698 3.578 7.069 1.00 98.38 95 PRO A N 1
ATOM 766 C CA . PRO A 1 95 ? -1.580 4.790 6.256 1.00 98.38 95 PRO A CA 1
ATOM 767 C C . PRO A 1 95 ? -0.827 4.516 4.954 1.00 98.38 95 PRO A C 1
ATOM 769 O O . PRO A 1 95 ? 0.076 3.681 4.929 1.00 98.38 95 PRO A O 1
ATOM 772 N N . VAL A 1 96 ? -1.165 5.248 3.894 1.00 98.25 96 VAL A N 1
ATOM 773 C CA . VAL A 1 96 ? -0.517 5.122 2.584 1.00 98.25 96 VAL A CA 1
ATOM 774 C C . VAL A 1 96 ? 0.305 6.372 2.294 1.00 98.25 96 VAL A C 1
ATOM 776 O O . VAL A 1 96 ? -0.196 7.494 2.331 1.00 98.25 96 VAL A O 1
ATOM 779 N N . TRP A 1 97 ? 1.586 6.177 2.002 1.00 98.44 97 TRP A N 1
ATOM 780 C CA . TRP A 1 97 ? 2.483 7.201 1.490 1.00 98.44 97 TRP A CA 1
ATOM 781 C C . TRP A 1 97 ? 2.735 6.954 0.002 1.00 98.44 97 TRP A C 1
ATOM 783 O O . TRP A 1 97 ? 3.143 5.862 -0.397 1.00 98.44 97 TRP A O 1
ATOM 793 N N . GLY A 1 98 ? 2.482 7.962 -0.831 1.00 96.81 98 GLY A N 1
ATOM 794 C CA . GLY A 1 98 ? 2.785 7.888 -2.257 1.00 96.81 98 GLY A CA 1
ATOM 795 C C . GLY A 1 98 ? 4.282 8.039 -2.508 1.00 96.81 98 GLY A C 1
ATOM 796 O O . GLY A 1 98 ? 4.919 8.935 -1.948 1.00 96.81 98 GLY A O 1
ATOM 797 N N . TRP A 1 99 ? 4.843 7.192 -3.369 1.00 96.31 99 TRP A N 1
ATOM 798 C CA . TRP A 1 99 ? 6.208 7.363 -3.855 1.00 96.31 99 TRP A CA 1
ATOM 799 C C . TRP A 1 99 ? 6.384 8.745 -4.508 1.00 96.31 99 TRP A C 1
ATOM 801 O O . TRP A 1 99 ? 5.457 9.258 -5.131 1.00 96.31 99 TRP A O 1
ATOM 811 N N . ASP A 1 100 ? 7.555 9.356 -4.317 1.00 92.88 100 ASP A N 1
ATOM 812 C CA . ASP A 1 100 ? 7.890 10.728 -4.740 1.00 92.88 100 ASP A CA 1
ATOM 813 C C . ASP A 1 100 ? 7.009 11.856 -4.154 1.00 92.88 100 ASP A C 1
ATOM 815 O O . ASP A 1 100 ? 7.091 13.005 -4.586 1.00 92.88 100 ASP A O 1
ATOM 819 N N . THR A 1 101 ? 6.220 11.584 -3.107 1.00 96.12 101 THR A N 1
ATOM 820 C CA . THR A 1 101 ? 5.489 12.631 -2.369 1.00 96.12 101 THR A CA 1
ATOM 821 C C . THR A 1 101 ? 6.307 13.179 -1.185 1.00 96.12 101 THR A C 1
ATOM 823 O O . THR A 1 101 ? 7.257 12.531 -0.727 1.00 96.12 101 THR A O 1
ATOM 826 N N . PRO A 1 102 ? 5.975 14.370 -0.638 1.00 97.38 102 PRO A N 1
ATOM 827 C CA . PRO A 1 102 ? 6.752 14.987 0.437 1.00 97.38 102 PRO A CA 1
ATOM 828 C C . PRO A 1 102 ? 6.974 14.067 1.650 1.00 97.38 102 PRO A C 1
ATOM 830 O O . PRO A 1 102 ? 6.026 13.559 2.253 1.00 97.38 102 PRO A O 1
ATOM 833 N N . LYS A 1 103 ? 8.237 13.919 2.079 1.00 96.88 103 LYS A N 1
ATOM 834 C CA . LYS A 1 103 ? 8.622 13.057 3.216 1.00 96.88 103 LYS A CA 1
ATOM 835 C C . LYS A 1 103 ? 7.990 13.453 4.553 1.00 96.88 103 LYS A C 1
ATOM 837 O O . LYS A 1 103 ? 7.949 12.624 5.456 1.00 96.88 103 LYS A O 1
ATOM 842 N N . LYS A 1 104 ? 7.469 14.680 4.690 1.00 97.75 104 LYS A N 1
ATOM 843 C CA . LYS A 1 104 ? 6.747 15.115 5.900 1.00 97.75 104 LYS A CA 1
ATOM 844 C C . LYS A 1 104 ? 5.592 14.166 6.246 1.00 97.75 104 LYS A C 1
ATOM 846 O O . LYS A 1 104 ? 5.415 13.844 7.416 1.00 97.75 104 LYS A O 1
ATOM 851 N N . PHE A 1 105 ? 4.874 13.659 5.238 1.00 98.06 105 PHE A N 1
ATOM 852 C CA . PHE A 1 105 ? 3.768 12.722 5.444 1.00 98.06 105 PHE A CA 1
ATOM 853 C C . PHE A 1 105 ? 4.274 11.351 5.882 1.00 98.06 105 PHE A C 1
ATOM 855 O O . PHE A 1 105 ? 3.784 10.816 6.869 1.00 98.06 105 PHE A O 1
ATOM 862 N N . LEU A 1 106 ? 5.308 10.825 5.214 1.00 98.12 106 LEU A N 1
ATOM 863 C CA . LEU A 1 106 ? 5.956 9.576 5.613 1.00 98.12 106 LEU A CA 1
ATOM 864 C C . LEU A 1 106 ? 6.424 9.632 7.071 1.00 98.12 106 LEU A C 1
ATOM 866 O O . LEU A 1 106 ? 6.077 8.758 7.858 1.00 98.12 106 LEU A O 1
ATOM 870 N N . ASN A 1 107 ? 7.162 10.678 7.443 1.00 97.88 107 ASN A N 1
ATOM 871 C CA . ASN A 1 107 ? 7.662 10.854 8.805 1.00 97.88 107 ASN A CA 1
ATOM 872 C C . ASN A 1 107 ? 6.511 10.903 9.817 1.00 97.88 107 ASN A C 1
ATOM 874 O O . ASN A 1 107 ? 6.589 10.270 10.866 1.00 97.88 107 ASN A O 1
ATOM 878 N N . HIS A 1 108 ? 5.424 11.601 9.481 1.00 97.69 108 HIS A N 1
ATOM 879 C CA . HIS A 1 108 ? 4.243 11.652 10.331 1.00 97.69 108 HIS A CA 1
ATOM 880 C C . HIS A 1 108 ? 3.573 10.277 10.470 1.00 97.69 108 HIS A C 1
ATOM 882 O O . HIS A 1 108 ? 3.204 9.880 11.574 1.00 97.69 108 HIS A O 1
ATOM 888 N N . TYR A 1 109 ? 3.454 9.504 9.390 1.00 98.31 109 TYR A N 1
ATOM 889 C CA . TYR A 1 109 ? 2.904 8.149 9.449 1.00 98.31 109 TYR A CA 1
ATOM 890 C C . TYR A 1 109 ? 3.773 7.201 10.274 1.00 98.31 109 TYR A C 1
ATOM 892 O O . TYR A 1 109 ? 3.230 6.449 11.078 1.00 98.31 109 TYR A O 1
ATOM 900 N N . LEU A 1 110 ? 5.100 7.275 10.140 1.00 97.44 110 LEU A N 1
ATOM 901 C CA . LEU A 1 110 ? 6.047 6.453 10.904 1.00 97.44 110 LEU A CA 1
ATOM 902 C C . LEU A 1 110 ? 5.985 6.725 12.417 1.00 97.44 110 LEU A C 1
ATOM 904 O O . LEU A 1 110 ? 6.268 5.832 13.208 1.00 97.44 110 LEU A O 1
ATOM 908 N N . GLN A 1 111 ? 5.577 7.928 12.833 1.00 97.12 111 GLN A N 1
ATOM 909 C CA . GLN A 1 111 ? 5.343 8.253 14.247 1.00 97.12 111 GLN A CA 1
ATOM 910 C C . GLN A 1 111 ? 4.042 7.649 14.800 1.00 97.12 111 GLN A C 1
ATOM 912 O O . GLN A 1 111 ? 3.915 7.470 16.008 1.00 97.12 111 GLN A O 1
ATOM 917 N N . HIS A 1 112 ? 3.069 7.347 13.935 1.00 95.69 112 HIS A N 1
ATOM 918 C CA . HIS A 1 112 ? 1.711 6.965 14.340 1.00 95.69 112 HIS A CA 1
ATOM 919 C C . HIS A 1 112 ? 1.324 5.534 13.968 1.00 95.69 112 HIS A C 1
ATOM 921 O O . HIS A 1 112 ? 0.303 5.033 14.437 1.00 95.69 112 HIS A O 1
ATOM 927 N N . SER A 1 113 ? 2.100 4.876 13.112 1.00 95.50 113 SER A N 1
ATOM 928 C CA . SER A 1 113 ? 1.843 3.518 12.666 1.00 95.50 113 SER A CA 1
ATOM 929 C C . SER A 1 113 ? 3.144 2.753 12.503 1.00 95.50 113 SER A C 1
ATOM 931 O O . SER A 1 113 ? 4.079 3.207 11.850 1.00 95.50 113 SER A O 1
ATOM 933 N N . ARG A 1 114 ? 3.158 1.525 13.026 1.00 93.12 114 ARG A N 1
ATOM 934 C CA . ARG A 1 114 ? 4.261 0.579 12.818 1.00 93.12 114 ARG A CA 1
ATOM 935 C C . ARG A 1 114 ? 4.393 0.140 11.358 1.00 93.12 114 ARG A C 1
ATOM 937 O O . ARG A 1 114 ? 5.462 -0.296 10.952 1.00 93.12 114 ARG A O 1
ATOM 944 N N . ILE A 1 115 ? 3.295 0.178 10.601 1.00 97.88 115 ILE A N 1
ATOM 945 C CA . ILE A 1 115 ? 3.289 -0.207 9.189 1.00 97.88 115 ILE A CA 1
ATOM 946 C C . ILE A 1 115 ? 2.767 0.952 8.354 1.00 97.88 115 ILE A C 1
ATOM 948 O O . ILE A 1 115 ? 1.723 1.519 8.673 1.00 97.88 115 ILE A O 1
ATOM 952 N N . VAL A 1 116 ? 3.463 1.263 7.268 1.00 98.56 116 VAL A N 1
ATOM 953 C CA . VAL A 1 116 ? 3.062 2.254 6.270 1.00 98.56 116 VAL A CA 1
ATOM 954 C C . VAL A 1 116 ? 3.016 1.572 4.907 1.00 98.56 116 VAL A C 1
ATOM 956 O O . VAL A 1 116 ? 3.925 0.837 4.529 1.00 98.56 116 VAL A O 1
ATOM 959 N N . GLY A 1 117 ? 1.942 1.779 4.162 1.00 98.38 117 GLY A N 1
ATOM 960 C CA . GLY A 1 117 ? 1.840 1.337 2.782 1.00 98.38 117 GLY A CA 1
ATOM 961 C C . GLY A 1 117 ? 2.567 2.303 1.847 1.00 98.38 117 GLY A C 1
ATOM 962 O O . GLY A 1 117 ? 2.455 3.513 2.018 1.00 98.38 117 GLY A O 1
ATOM 963 N N . ILE A 1 118 ? 3.297 1.794 0.858 1.00 98.25 118 ILE A N 1
ATOM 964 C CA . ILE A 1 118 ? 3.959 2.599 -0.175 1.00 98.25 118 ILE A CA 1
ATOM 965 C C . ILE A 1 118 ? 3.214 2.415 -1.496 1.00 98.25 118 ILE A C 1
ATOM 967 O O . ILE A 1 118 ? 3.257 1.340 -2.096 1.00 98.25 118 ILE A O 1
ATOM 971 N N . GLY A 1 119 ? 2.518 3.468 -1.926 1.00 96.38 119 GLY A N 1
ATOM 972 C CA . GLY A 1 119 ? 1.772 3.536 -3.184 1.00 96.38 119 GLY A CA 1
ATOM 973 C C . GLY A 1 119 ? 2.562 4.200 -4.316 1.00 96.38 119 GLY A C 1
ATOM 974 O O . GLY A 1 119 ? 3.676 4.678 -4.123 1.00 96.38 119 GLY A O 1
ATOM 975 N N . GLY A 1 120 ? 1.988 4.251 -5.522 1.00 93.12 120 GLY A N 1
ATOM 976 C CA . GLY A 1 120 ? 2.567 4.985 -6.663 1.00 93.12 120 GLY A CA 1
ATOM 977 C C . GLY A 1 120 ? 3.730 4.293 -7.393 1.00 93.12 120 GLY A C 1
ATOM 978 O O . GLY A 1 120 ? 4.281 4.845 -8.339 1.00 93.12 120 GLY A O 1
ATOM 979 N N . LEU A 1 121 ? 4.086 3.063 -7.013 1.00 94.25 121 LEU A N 1
ATOM 980 C CA . LEU A 1 121 ? 5.244 2.348 -7.570 1.00 94.25 121 LEU A CA 1
ATOM 981 C C . LEU A 1 121 ? 4.958 1.581 -8.869 1.00 94.25 121 LEU A C 1
ATOM 983 O O . LEU A 1 121 ? 5.878 1.288 -9.631 1.00 94.25 121 LEU A O 1
ATOM 987 N N . VAL A 1 122 ? 3.690 1.261 -9.139 1.00 91.06 122 VAL A N 1
ATOM 988 C CA . VAL A 1 122 ? 3.266 0.343 -10.215 1.00 91.06 122 VAL A CA 1
ATOM 989 C C . V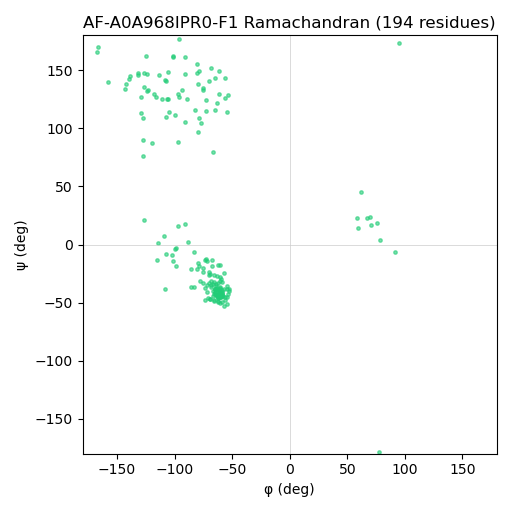AL A 1 122 ? 3.818 0.736 -11.588 1.00 91.06 122 VAL A C 1
ATOM 991 O O . VAL A 1 122 ? 4.247 -0.133 -12.349 1.00 91.06 122 VAL A O 1
ATOM 994 N N . MET A 1 123 ? 3.806 2.030 -11.924 1.00 90.12 123 MET A N 1
ATOM 995 C CA . MET A 1 123 ? 4.298 2.515 -13.220 1.00 90.12 123 MET A CA 1
ATOM 996 C C . MET A 1 123 ? 5.824 2.437 -13.324 1.00 90.12 123 MET A C 1
ATOM 998 O O . MET A 1 123 ? 6.335 1.970 -14.340 1.00 90.12 123 MET A O 1
ATOM 1002 N N . LEU A 1 124 ? 6.545 2.788 -12.257 1.00 93.56 124 LEU A N 1
ATOM 1003 C CA . LEU A 1 124 ? 8.006 2.670 -12.190 1.00 93.56 124 LEU A CA 1
ATOM 1004 C C . LEU A 1 124 ? 8.452 1.202 -12.254 1.00 93.56 124 LEU A C 1
ATOM 1006 O O . LEU A 1 124 ? 9.417 0.857 -12.926 1.00 93.56 124 LEU A O 1
ATOM 1010 N N . MET A 1 125 ? 7.715 0.295 -11.615 1.00 93.19 125 MET A N 1
ATOM 1011 C CA . MET A 1 125 ? 8.011 -1.138 -11.674 1.00 93.19 125 MET A CA 1
ATOM 1012 C C . MET A 1 125 ? 7.766 -1.740 -13.066 1.00 93.19 125 MET A C 1
ATOM 1014 O O . MET A 1 125 ? 8.499 -2.639 -13.480 1.00 93.19 125 MET A O 1
ATOM 1018 N N . ARG A 1 126 ? 6.803 -1.218 -13.842 1.00 91.19 126 ARG A N 1
ATOM 1019 C CA . ARG A 1 126 ? 6.612 -1.612 -15.253 1.00 91.19 126 ARG A CA 1
ATOM 1020 C C . ARG A 1 126 ? 7.798 -1.220 -16.129 1.00 91.19 126 ARG A C 1
ATOM 1022 O O . ARG A 1 126 ? 8.194 -2.019 -16.975 1.00 91.19 126 ARG A O 1
ATOM 1029 N N . GLN A 1 127 ? 8.400 -0.055 -15.890 1.00 93.56 127 GLN A N 1
ATOM 1030 C CA . GLN A 1 127 ? 9.606 0.389 -16.602 1.00 93.56 127 GLN A CA 1
ATOM 1031 C C . GLN A 1 127 ? 10.788 -0.576 -16.400 1.00 93.56 127 GLN A C 1
ATOM 1033 O O . GLN A 1 127 ? 11.597 -0.761 -17.305 1.00 93.56 127 GLN A O 1
ATOM 1038 N N . GLY A 1 128 ? 10.840 -1.296 -15.273 1.00 91.31 128 GLY A N 1
ATOM 1039 C CA . GLY A 1 128 ? 11.840 -2.342 -15.022 1.00 91.31 128 GLY A CA 1
ATOM 1040 C C . GLY A 1 128 ? 11.779 -3.527 -15.995 1.00 91.31 128 GLY A C 1
ATOM 1041 O O . GLY A 1 128 ? 12.754 -4.268 -16.120 1.00 91.31 128 GLY A O 1
ATOM 1042 N N . LYS A 1 129 ? 10.659 -3.693 -16.711 1.00 88.50 129 LYS A N 1
ATOM 1043 C CA . LYS A 1 129 ? 10.461 -4.704 -17.763 1.00 88.50 129 LYS A CA 1
ATOM 1044 C C . LYS A 1 129 ? 10.663 -4.153 -19.180 1.00 88.50 129 LYS A C 1
ATOM 1046 O O . LYS A 1 129 ? 10.530 -4.910 -20.138 1.00 88.50 129 LYS A O 1
ATOM 1051 N N . SER A 1 130 ? 10.925 -2.854 -19.327 1.00 91.12 130 SER A N 1
ATOM 1052 C CA . SER A 1 130 ? 11.046 -2.206 -20.633 1.00 91.12 130 SER A CA 1
ATOM 1053 C C . SER A 1 130 ? 12.287 -2.673 -21.397 1.00 91.12 130 SER A C 1
ATOM 1055 O O . SER A 1 130 ? 13.300 -3.034 -20.802 1.00 91.12 130 SER A O 1
ATOM 1057 N N . LYS A 1 131 ? 12.234 -2.640 -22.733 1.00 93.31 131 LYS A N 1
ATOM 1058 C CA . LYS A 1 131 ? 13.429 -2.800 -23.579 1.00 93.31 131 LYS A CA 1
ATOM 1059 C C . LYS A 1 131 ? 14.256 -1.511 -23.656 1.00 93.31 131 LYS A C 1
ATOM 1061 O O . LYS A 1 131 ? 15.431 -1.578 -24.003 1.00 93.31 131 LYS A O 1
ATOM 1066 N N . ASN A 1 132 ? 13.669 -0.364 -23.309 1.00 96.50 132 ASN A N 1
ATOM 1067 C CA . ASN A 1 132 ? 14.369 0.913 -23.243 1.00 96.50 132 ASN A CA 1
ATOM 1068 C C . ASN A 1 132 ? 15.302 0.939 -22.014 1.00 96.50 132 ASN A C 1
ATOM 1070 O O . ASN A 1 132 ? 14.873 0.707 -20.880 1.00 96.50 132 ASN A O 1
ATOM 1074 N N . LEU A 1 133 ? 16.590 1.205 -22.251 1.00 96.00 133 LEU A N 1
ATOM 1075 C CA . LEU A 1 133 ? 17.621 1.219 -21.210 1.00 96.00 133 LEU A CA 1
ATOM 1076 C C . LEU A 1 133 ? 17.436 2.361 -20.203 1.00 96.00 133 LEU A C 1
ATOM 1078 O O . LEU A 1 133 ? 17.711 2.164 -19.019 1.00 96.00 133 LEU A O 1
ATOM 1082 N N . GLU A 1 134 ? 16.941 3.517 -20.638 1.00 96.75 134 GLU A N 1
ATOM 1083 C CA . GLU A 1 134 ? 16.712 4.681 -19.777 1.00 96.75 134 GLU A CA 1
ATOM 1084 C C . GLU A 1 134 ? 15.565 4.420 -18.797 1.00 96.75 134 GLU A C 1
ATOM 1086 O O . GLU A 1 134 ? 15.721 4.596 -17.588 1.00 96.75 134 GLU A O 1
ATOM 1091 N N . GLU A 1 135 ? 14.443 3.892 -19.292 1.00 96.38 135 GLU A N 1
ATOM 1092 C CA . GLU A 1 135 ? 13.304 3.495 -18.455 1.00 96.38 135 GLU A CA 1
ATOM 1093 C C . GLU A 1 135 ? 13.711 2.435 -17.425 1.00 96.38 135 GLU A C 1
ATOM 1095 O O . GLU A 1 135 ? 13.395 2.542 -16.235 1.00 96.38 135 GLU A O 1
ATOM 1100 N N . ARG A 1 136 ? 14.490 1.433 -17.849 1.00 96.44 136 ARG A N 1
ATOM 1101 C CA . ARG A 1 136 ? 15.047 0.445 -16.920 1.00 96.44 136 ARG A CA 1
ATOM 1102 C C . ARG A 1 136 ? 15.939 1.104 -15.875 1.00 96.44 136 ARG A C 1
ATOM 1104 O O . ARG A 1 136 ? 15.807 0.789 -14.693 1.00 96.44 136 ARG A O 1
ATOM 1111 N N . ALA A 1 137 ? 16.830 2.013 -16.261 1.00 97.00 137 ALA A N 1
ATOM 1112 C CA . ALA A 1 137 ? 17.709 2.695 -15.315 1.00 97.00 137 ALA A CA 1
ATOM 1113 C C . ALA A 1 137 ? 16.916 3.459 -14.237 1.00 97.00 137 ALA A C 1
ATOM 1115 O O . ALA A 1 137 ? 17.280 3.393 -13.057 1.00 97.00 137 ALA A O 1
ATOM 1116 N N . ILE A 1 138 ? 15.801 4.099 -14.609 1.00 96.69 138 ILE A N 1
ATOM 1117 C CA . ILE A 1 138 ? 14.870 4.758 -13.678 1.00 96.69 138 ILE A CA 1
ATOM 1118 C C . ILE A 1 138 ? 14.282 3.744 -12.687 1.00 96.69 138 ILE A C 1
ATOM 1120 O O . ILE A 1 138 ? 14.374 3.945 -11.473 1.00 96.69 138 ILE A O 1
ATOM 1124 N N . ALA A 1 139 ? 13.756 2.618 -13.174 1.00 96.44 139 ALA A N 1
ATOM 1125 C CA . ALA A 1 139 ? 13.178 1.577 -12.322 1.00 96.44 139 ALA A CA 1
ATOM 1126 C C . ALA A 1 139 ? 14.195 0.985 -11.331 1.00 96.44 139 ALA A C 1
ATOM 1128 O O . ALA A 1 139 ? 13.895 0.804 -10.149 1.00 96.44 139 ALA A O 1
ATOM 1129 N N . TYR A 1 140 ? 15.427 0.725 -11.780 1.00 97.12 140 TYR A N 1
ATOM 1130 C CA . TYR A 1 140 ? 16.498 0.230 -10.911 1.00 97.12 140 TYR A CA 1
ATOM 1131 C C . TYR A 1 140 ? 16.960 1.282 -9.895 1.00 97.12 140 TYR A C 1
ATOM 1133 O O . TYR A 1 140 ? 17.293 0.928 -8.762 1.00 97.12 140 TYR A O 1
ATOM 1141 N N . LYS A 1 141 ? 16.967 2.572 -10.257 1.00 97.62 141 LYS A N 1
ATOM 1142 C CA . LYS A 1 141 ? 17.237 3.665 -9.311 1.00 97.62 141 LYS A CA 1
ATOM 1143 C C . LYS A 1 141 ? 16.172 3.709 -8.215 1.00 97.62 141 LYS A C 1
ATOM 1145 O O . LYS A 1 141 ? 16.544 3.713 -7.041 1.00 97.62 141 LYS A O 1
ATOM 1150 N N . MET A 1 142 ? 14.892 3.658 -8.588 1.00 97.56 142 MET A N 1
ATOM 1151 C CA . MET A 1 142 ? 13.779 3.566 -7.639 1.00 97.56 142 MET A CA 1
ATOM 1152 C C . MET A 1 142 ? 13.939 2.343 -6.728 1.00 97.56 142 MET A C 1
ATOM 1154 O O . MET A 1 142 ? 13.889 2.489 -5.510 1.00 97.56 142 MET A O 1
ATOM 1158 N N . LEU A 1 143 ? 14.230 1.156 -7.275 1.00 97.75 143 LEU A N 1
ATOM 1159 C CA . LEU A 1 143 ? 14.382 -0.064 -6.473 1.00 97.75 143 LEU A CA 1
ATOM 1160 C C . LEU A 1 143 ? 15.525 0.045 -5.454 1.00 97.75 143 LEU A C 1
ATOM 1162 O O . LEU A 1 143 ? 15.377 -0.405 -4.319 1.00 97.75 143 LEU A O 1
ATOM 1166 N N . ARG A 1 144 ? 16.653 0.669 -5.820 1.00 98.06 144 ARG A N 1
ATOM 1167 C CA . ARG A 1 144 ? 17.747 0.940 -4.871 1.00 98.06 144 ARG A CA 1
ATOM 1168 C C . ARG A 1 144 ? 17.303 1.867 -3.742 1.00 98.06 144 ARG A C 1
ATOM 1170 O O . ARG A 1 144 ? 17.614 1.593 -2.587 1.00 98.06 144 ARG A O 1
ATOM 1177 N N . GLN A 1 145 ? 16.570 2.932 -4.059 1.00 98.12 145 GLN A N 1
ATOM 1178 C CA . GLN A 1 145 ? 16.051 3.872 -3.061 1.00 98.12 145 GLN A CA 1
ATOM 1179 C C . GLN A 1 145 ? 15.011 3.212 -2.149 1.00 98.12 145 GLN A C 1
ATOM 1181 O O . GLN A 1 145 ? 15.070 3.378 -0.934 1.00 98.12 145 GLN A O 1
ATOM 1186 N N . LEU A 1 146 ? 14.102 2.417 -2.718 1.00 98.00 146 LEU A N 1
ATOM 1187 C CA . LEU A 1 146 ? 13.090 1.674 -1.973 1.00 98.00 146 LEU A CA 1
ATOM 1188 C C . LEU A 1 146 ? 13.738 0.648 -1.042 1.00 98.00 146 LEU A C 1
ATOM 1190 O O . LEU A 1 146 ? 13.368 0.558 0.127 1.00 98.00 146 LEU A O 1
ATOM 1194 N N . LYS A 1 147 ? 14.749 -0.082 -1.529 1.00 98.12 147 LYS A N 1
ATOM 1195 C CA . LYS A 1 147 ? 15.544 -0.999 -0.708 1.00 98.12 147 LYS A CA 1
ATOM 1196 C C . LYS A 1 147 ? 16.211 -0.259 0.449 1.00 98.12 147 LYS A C 1
ATOM 1198 O O . LYS A 1 147 ? 16.072 -0.702 1.581 1.00 98.12 147 LYS A O 1
ATOM 1203 N N . ALA A 1 148 ? 16.889 0.858 0.183 1.00 98.25 148 ALA A N 1
ATOM 1204 C CA . ALA A 1 148 ? 17.544 1.652 1.223 1.00 98.25 148 ALA A CA 1
ATOM 1205 C C . ALA A 1 148 ? 16.545 2.138 2.286 1.00 98.25 148 ALA A C 1
ATOM 1207 O O . ALA A 1 148 ? 16.816 2.040 3.480 1.00 98.25 148 ALA A O 1
ATOM 1208 N N . LEU A 1 149 ? 15.354 2.575 1.866 1.00 97.69 149 LEU A N 1
ATOM 1209 C CA . LEU A 1 149 ? 14.281 2.953 2.784 1.00 97.69 149 LEU A CA 1
ATOM 1210 C C . LEU A 1 149 ? 13.817 1.764 3.643 1.00 97.69 149 LEU A C 1
ATOM 1212 O O . LEU A 1 149 ? 13.688 1.898 4.857 1.00 97.69 149 LEU A O 1
ATOM 1216 N N . CYS A 1 150 ? 13.627 0.585 3.045 1.00 98.00 150 CYS A N 1
ATOM 1217 C CA . CYS A 1 150 ? 13.260 -0.625 3.786 1.00 98.00 150 CYS A CA 1
ATOM 1218 C C . CYS A 1 150 ? 14.396 -1.145 4.685 1.00 98.00 150 CYS A C 1
ATOM 1220 O O . CYS A 1 150 ? 14.124 -1.804 5.679 1.00 98.00 150 CYS A O 1
ATOM 1222 N N . GLN A 1 151 ? 15.664 -0.857 4.377 1.00 98.06 151 GLN A N 1
ATOM 1223 C CA . GLN A 1 151 ? 16.791 -1.138 5.276 1.00 98.06 151 GLN A CA 1
ATOM 1224 C C . GLN A 1 151 ? 16.809 -0.187 6.474 1.00 98.06 151 GLN A C 1
ATOM 1226 O O . GLN A 1 151 ? 17.165 -0.604 7.571 1.00 98.06 151 GLN A O 1
ATOM 1231 N N . GLN A 1 152 ? 16.409 1.072 6.275 1.00 97.62 152 GLN A N 1
ATOM 1232 C CA . GLN A 1 152 ? 16.288 2.048 7.355 1.00 97.62 152 GLN A CA 1
ATOM 1233 C C . GLN A 1 152 ? 15.141 1.701 8.316 1.00 97.62 152 GLN A C 1
ATOM 1235 O O . GLN A 1 152 ? 15.290 1.876 9.523 1.00 97.62 152 GLN A O 1
ATOM 1240 N N . TYR A 1 153 ? 14.025 1.176 7.797 1.00 97.12 153 TYR A N 1
ATOM 1241 C CA . TYR A 1 153 ? 12.884 0.719 8.600 1.00 97.12 153 TYR A CA 1
ATOM 1242 C C . TYR A 1 153 ? 12.489 -0.726 8.235 1.00 97.12 153 TYR A C 1
ATOM 1244 O O . TYR A 1 153 ? 11.500 -0.947 7.521 1.00 97.12 153 TYR A O 1
ATOM 1252 N N . PRO A 1 154 ? 13.256 -1.733 8.697 1.00 97.12 154 PRO A N 1
ATOM 1253 C CA . PRO A 1 154 ? 13.016 -3.130 8.349 1.00 97.12 154 PRO A CA 1
ATOM 1254 C C . PRO A 1 154 ? 11.651 -3.602 8.831 1.00 97.12 154 PRO A C 1
ATOM 1256 O O . PRO A 1 154 ? 11.335 -3.477 10.010 1.00 97.12 154 PRO A O 1
ATOM 1259 N N . GLN A 1 155 ? 10.871 -4.206 7.934 1.00 97.44 155 GLN A N 1
ATOM 1260 C CA . GLN A 1 155 ? 9.536 -4.757 8.193 1.00 97.44 155 GLN A CA 1
ATOM 1261 C C . GLN A 1 155 ? 8.463 -3.702 8.522 1.00 97.44 155 GLN A C 1
ATOM 1263 O O . GLN A 1 155 ? 7.454 -4.027 9.149 1.00 97.44 155 GLN A O 1
ATOM 1268 N N . TRP A 1 156 ? 8.651 -2.442 8.107 1.00 98.12 156 TRP A N 1
ATOM 1269 C CA . TRP A 1 156 ? 7.675 -1.362 8.339 1.00 98.12 156 TRP A CA 1
ATOM 1270 C C . TRP A 1 156 ? 6.838 -1.019 7.105 1.00 98.12 156 TRP A C 1
ATOM 1272 O O . TRP A 1 156 ? 5.873 -0.269 7.216 1.00 98.12 156 TRP A O 1
ATOM 1282 N N . PHE A 1 157 ? 7.166 -1.566 5.932 1.00 98.44 157 PHE A N 1
ATOM 1283 C CA . PHE A 1 157 ? 6.506 -1.169 4.689 1.00 98.44 157 PHE A CA 1
ATOM 1284 C C . PHE A 1 157 ? 5.710 -2.289 4.039 1.00 98.44 157 PHE A C 1
ATOM 1286 O O . PHE A 1 157 ? 6.250 -3.361 3.764 1.00 98.44 157 PHE A O 1
ATOM 1293 N N . HIS A 1 158 ? 4.440 -2.012 3.750 1.00 97.94 158 HIS A N 1
ATOM 1294 C CA . HIS A 1 158 ? 3.675 -2.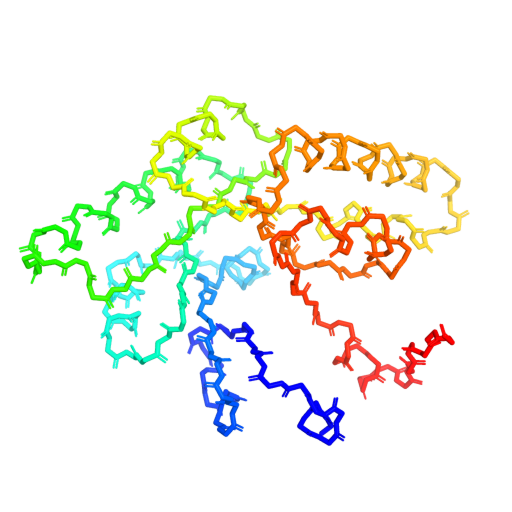775 2.771 1.00 97.94 158 HIS A CA 1
ATOM 1295 C C . HIS A 1 158 ? 3.866 -2.135 1.391 1.00 97.94 158 HIS A C 1
ATOM 1297 O O . HIS A 1 158 ? 3.640 -0.939 1.240 1.00 97.94 158 HIS A O 1
ATOM 1303 N N . ILE A 1 159 ? 4.302 -2.893 0.388 1.00 97.56 159 ILE A N 1
ATOM 1304 C CA . ILE A 1 159 ? 4.563 -2.353 -0.955 1.00 97.56 159 ILE A CA 1
ATOM 1305 C C . ILE A 1 159 ? 3.379 -2.657 -1.864 1.00 97.56 159 ILE A C 1
ATOM 1307 O O . ILE A 1 159 ? 3.175 -3.824 -2.215 1.00 97.56 159 ILE A O 1
ATOM 1311 N N . TYR A 1 160 ? 2.646 -1.613 -2.263 1.00 95.75 160 TYR A N 1
ATOM 1312 C CA . TYR A 1 160 ? 1.472 -1.792 -3.107 1.00 95.75 160 TYR A CA 1
ATOM 1313 C C . TYR A 1 160 ? 1.847 -2.088 -4.559 1.00 95.75 160 TYR A C 1
ATOM 1315 O O . TYR A 1 160 ? 2.658 -1.382 -5.170 1.00 95.75 160 TYR A O 1
ATOM 1323 N N . GLY A 1 161 ? 1.211 -3.106 -5.136 1.00 91.94 161 GLY A N 1
ATOM 1324 C CA . GLY A 1 161 ? 1.289 -3.425 -6.557 1.00 91.94 161 GLY A CA 1
ATOM 1325 C C . GLY A 1 161 ? 2.696 -3.786 -7.033 1.00 91.94 161 GLY A C 1
ATOM 1326 O O . GLY A 1 161 ? 3.123 -3.325 -8.096 1.00 91.94 161 GLY A O 1
ATOM 1327 N N . CYS A 1 162 ? 3.408 -4.626 -6.274 1.00 92.25 162 CYS A N 1
ATOM 1328 C CA . CYS A 1 162 ? 4.733 -5.139 -6.614 1.00 92.25 162 CYS A CA 1
ATOM 1329 C C . CYS A 1 162 ? 4.669 -6.061 -7.846 1.00 92.25 162 CYS A C 1
ATOM 1331 O O . CYS A 1 162 ? 4.619 -7.291 -7.765 1.00 92.25 162 CYS A O 1
ATOM 1333 N N . ASN A 1 163 ? 4.610 -5.454 -9.029 1.00 88.06 163 ASN A N 1
ATOM 1334 C CA . ASN A 1 163 ? 4.370 -6.134 -10.298 1.00 88.06 163 ASN A CA 1
ATOM 1335 C C . ASN A 1 163 ? 5.659 -6.438 -11.076 1.00 88.06 163 ASN A C 1
ATOM 1337 O O . ASN A 1 163 ? 5.597 -6.758 -12.263 1.00 88.06 163 ASN A O 1
ATOM 1341 N N . TRP A 1 164 ? 6.823 -6.377 -10.431 1.00 90.31 164 TRP A N 1
ATOM 1342 C CA . TRP A 1 164 ? 8.118 -6.681 -11.033 1.00 90.31 164 TRP A CA 1
ATOM 1343 C C . TRP A 1 164 ? 8.860 -7.714 -10.189 1.00 90.31 164 TRP A C 1
ATOM 1345 O O . TRP A 1 164 ? 9.334 -7.416 -9.098 1.00 90.31 164 TRP A O 1
ATOM 1355 N N . THR A 1 165 ? 8.971 -8.944 -10.693 1.00 87.88 165 THR A N 1
ATOM 1356 C CA . THR A 1 165 ? 9.520 -10.078 -9.930 1.00 87.88 165 THR A CA 1
ATOM 1357 C C . THR A 1 165 ? 10.959 -9.869 -9.470 1.00 87.88 165 THR A C 1
ATOM 1359 O O . THR A 1 165 ? 11.310 -10.298 -8.376 1.00 87.88 165 THR A O 1
ATOM 1362 N N . VAL A 1 166 ? 11.770 -9.134 -10.238 1.00 90.50 166 VAL A N 1
ATOM 1363 C CA . VAL A 1 166 ? 13.143 -8.764 -9.849 1.00 90.50 166 VAL A CA 1
ATOM 1364 C C . VAL A 1 166 ? 13.168 -7.952 -8.548 1.00 90.50 166 VAL A C 1
ATOM 1366 O O . VAL A 1 166 ? 14.129 -8.055 -7.792 1.00 90.50 166 VAL A O 1
ATOM 1369 N N . ALA A 1 167 ? 12.116 -7.183 -8.247 1.00 91.88 167 ALA A N 1
ATOM 1370 C CA . ALA A 1 167 ? 12.011 -6.426 -7.003 1.00 91.88 167 ALA A CA 1
ATOM 1371 C C . ALA A 1 167 ? 11.671 -7.305 -5.785 1.00 91.88 167 ALA A C 1
ATOM 1373 O O . ALA A 1 167 ? 11.958 -6.905 -4.661 1.00 91.88 167 ALA A O 1
ATOM 1374 N N . LEU A 1 168 ? 11.113 -8.509 -5.971 1.00 89.69 168 LEU A N 1
ATOM 1375 C CA . LEU A 1 168 ? 10.701 -9.367 -4.854 1.00 89.69 168 LEU A CA 1
ATOM 1376 C C . LEU A 1 168 ? 11.899 -9.850 -4.031 1.00 89.69 168 LEU A C 1
ATOM 1378 O O . LEU A 1 168 ? 11.887 -9.719 -2.812 1.00 89.69 168 LEU A O 1
ATOM 1382 N N . ASN A 1 169 ? 12.956 -10.346 -4.678 1.00 88.50 169 ASN A N 1
ATOM 1383 C CA . ASN A 1 169 ? 14.148 -10.852 -3.988 1.00 88.50 169 ASN A CA 1
ATOM 1384 C C . ASN A 1 169 ? 14.812 -9.823 -3.058 1.00 88.50 169 ASN A C 1
ATOM 1386 O O . ASN A 1 169 ? 14.989 -10.130 -1.878 1.00 88.50 169 ASN A O 1
ATOM 1390 N N . PRO A 1 170 ? 15.156 -8.602 -3.513 1.00 92.25 170 PRO A N 1
ATOM 1391 C CA . PRO A 1 170 ? 15.775 -7.612 -2.638 1.00 92.25 170 PRO A CA 1
ATOM 1392 C C . PRO A 1 170 ? 14.837 -7.086 -1.546 1.00 92.25 170 PRO A C 1
ATOM 1394 O O . PRO A 1 170 ? 15.340 -6.532 -0.574 1.00 92.25 170 PRO A O 1
ATOM 1397 N N . LEU A 1 171 ? 13.513 -7.235 -1.682 1.00 94.38 171 LEU A N 1
ATOM 1398 C CA . LEU A 1 171 ? 12.534 -6.745 -0.707 1.00 94.38 171 LEU A CA 1
ATOM 1399 C C . LEU A 1 171 ? 12.029 -7.830 0.257 1.00 94.38 171 LEU A C 1
ATOM 1401 O O . LEU A 1 171 ? 11.523 -7.481 1.319 1.00 94.38 171 LEU A O 1
ATOM 1405 N N . ARG A 1 172 ? 12.188 -9.123 -0.060 1.00 90.12 172 ARG A N 1
ATOM 1406 C CA . ARG A 1 172 ? 11.561 -10.258 0.650 1.00 90.12 172 ARG A CA 1
ATOM 1407 C C . ARG A 1 172 ? 11.787 -10.269 2.164 1.00 90.12 172 ARG A C 1
ATOM 1409 O O . ARG A 1 172 ? 10.878 -10.636 2.896 1.00 90.12 172 ARG A O 1
ATOM 1416 N N . SER A 1 173 ? 12.978 -9.896 2.631 1.00 92.00 173 SER A N 1
ATOM 1417 C CA . SER A 1 173 ? 13.315 -9.839 4.064 1.00 92.00 173 SER A CA 1
ATOM 1418 C C . SER A 1 173 ? 13.254 -8.429 4.658 1.00 92.00 173 SER A C 1
ATOM 1420 O O . SER A 1 173 ? 13.431 -8.262 5.864 1.00 92.00 173 SER A O 1
ATOM 1422 N N . LEU A 1 174 ? 12.996 -7.407 3.837 1.00 96.88 174 LEU A N 1
ATOM 1423 C CA . LEU A 1 174 ? 13.027 -6.002 4.246 1.00 96.88 174 LEU A CA 1
ATOM 1424 C C . LEU A 1 174 ? 11.634 -5.375 4.326 1.00 96.88 174 LEU A C 1
ATOM 1426 O O . LEU A 1 174 ? 11.377 -4.581 5.225 1.00 96.88 174 LEU A O 1
ATOM 1430 N N . ALA A 1 175 ? 10.736 -5.712 3.404 1.00 97.00 175 ALA A N 1
ATOM 1431 C CA . ALA A 1 175 ? 9.352 -5.259 3.428 1.00 97.00 175 ALA A CA 1
ATOM 1432 C C . ALA A 1 175 ? 8.523 -6.112 4.398 1.00 97.00 175 ALA A C 1
ATOM 1434 O O . ALA A 1 175 ? 8.752 -7.314 4.523 1.00 97.00 175 ALA A O 1
ATOM 1435 N N . TYR A 1 176 ? 7.526 -5.495 5.037 1.00 96.25 176 TYR A N 1
ATOM 1436 C CA . TYR A 1 176 ? 6.531 -6.197 5.853 1.00 96.25 176 TYR A CA 1
ATOM 1437 C C . TYR A 1 176 ? 5.714 -7.178 5.005 1.00 96.25 176 TYR A C 1
ATOM 1439 O O . TYR A 1 176 ? 5.456 -8.314 5.393 1.00 96.25 176 TYR A O 1
ATOM 1447 N N . SER A 1 177 ? 5.263 -6.713 3.841 1.00 95.19 177 SER A N 1
ATOM 1448 C CA . SER A 1 177 ? 4.580 -7.522 2.833 1.00 95.19 177 SER A CA 1
ATOM 1449 C C . SER A 1 177 ? 4.508 -6.767 1.508 1.00 95.19 177 SER A C 1
ATOM 1451 O O . SER A 1 177 ? 4.808 -5.576 1.432 1.00 95.19 177 SER A O 1
ATOM 1453 N N . THR A 1 178 ? 4.106 -7.462 0.450 1.00 94.56 178 THR A N 1
ATOM 1454 C CA . THR A 1 178 ? 3.843 -6.876 -0.867 1.00 94.56 178 THR A CA 1
ATOM 1455 C C . THR A 1 178 ? 2.599 -7.535 -1.446 1.00 94.56 178 THR A C 1
ATOM 1457 O O . THR A 1 178 ? 2.452 -8.750 -1.291 1.00 94.56 178 THR A O 1
ATOM 1460 N N . ASP A 1 179 ? 1.745 -6.800 -2.147 1.00 92.44 179 ASP A N 1
ATOM 1461 C CA . ASP A 1 179 ? 0.708 -7.402 -2.989 1.00 92.44 179 ASP A CA 1
ATOM 1462 C C . ASP A 1 179 ? 1.117 -7.365 -4.468 1.00 92.44 179 ASP A C 1
ATOM 1464 O O . ASP A 1 179 ? 2.040 -6.656 -4.877 1.00 92.44 179 ASP A O 1
ATOM 1468 N N . SER A 1 180 ? 0.452 -8.183 -5.279 1.00 89.12 180 SER A N 1
ATOM 1469 C CA . SER A 1 180 ? 0.647 -8.176 -6.720 1.00 89.12 180 SER A CA 1
ATOM 1470 C C . SER A 1 180 ? -0.553 -8.773 -7.436 1.00 89.12 180 SER A C 1
ATOM 1472 O O . SER A 1 180 ? -1.083 -9.814 -7.041 1.00 89.12 180 SER A O 1
ATOM 1474 N N . SER A 1 181 ? -0.928 -8.170 -8.560 1.00 82.94 181 SER A N 1
ATOM 1475 C CA . SER A 1 181 ? -1.899 -8.737 -9.494 1.00 82.94 181 SER A CA 1
ATOM 1476 C C . SER A 1 181 ? -1.264 -9.644 -10.556 1.00 82.94 181 SER A C 1
ATOM 1478 O O . SER A 1 181 ? -1.996 -10.190 -11.379 1.00 82.94 181 SER A O 1
ATOM 1480 N N . LEU A 1 182 ? 0.060 -9.869 -10.529 1.00 79.69 182 LEU A N 1
ATOM 1481 C CA . LEU A 1 182 ? 0.784 -10.630 -11.562 1.00 79.69 182 LEU A CA 1
ATOM 1482 C C . LEU A 1 182 ? 0.221 -12.029 -11.820 1.00 79.69 182 LEU A C 1
ATOM 1484 O O . LEU A 1 182 ? 0.205 -12.482 -12.960 1.00 79.69 182 LEU A O 1
ATOM 1488 N N . ALA A 1 183 ? -0.269 -12.713 -10.785 1.00 71.31 183 ALA A N 1
ATOM 1489 C CA . ALA A 1 183 ? -0.890 -14.022 -10.958 1.00 71.31 183 ALA A CA 1
ATOM 1490 C C . ALA A 1 183 ? -2.126 -13.946 -11.877 1.00 71.31 183 ALA A C 1
ATOM 1492 O O . ALA A 1 183 ? -2.348 -14.823 -12.709 1.00 71.31 183 ALA A O 1
ATOM 1493 N N . TRP A 1 184 ? -2.910 -12.871 -11.774 1.00 70.00 184 TRP A N 1
ATOM 1494 C CA . TRP A 1 184 ? -4.066 -12.635 -12.636 1.00 70.00 184 TRP A CA 1
ATOM 1495 C C . TRP A 1 184 ? -3.667 -12.189 -14.040 1.00 70.00 184 TRP A C 1
ATOM 1497 O O . TRP A 1 184 ? -4.351 -12.567 -14.988 1.00 70.00 184 TRP A O 1
ATOM 1507 N N . ASP A 1 185 ? -2.573 -11.438 -14.186 1.00 66.50 185 ASP A N 1
ATOM 1508 C CA . ASP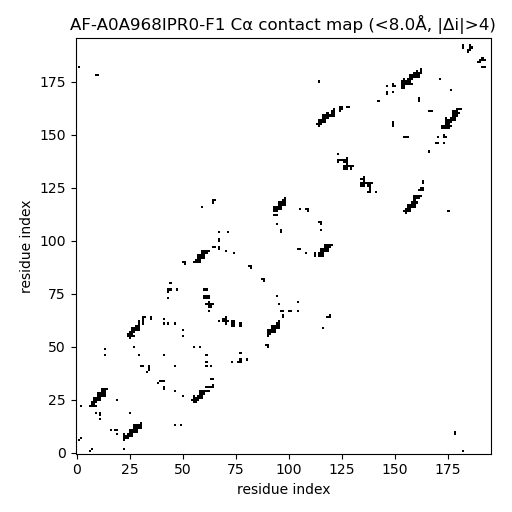 A 1 185 ? -2.004 -11.131 -15.504 1.00 66.50 185 ASP A CA 1
ATOM 1509 C C . ASP A 1 185 ? -1.603 -12.427 -16.218 1.00 66.50 185 ASP A C 1
ATOM 1511 O O . ASP A 1 185 ? -1.940 -12.616 -17.384 1.00 66.50 185 ASP A O 1
ATOM 1515 N N . GLY A 1 186 ? -0.987 -13.373 -15.507 1.00 61.41 186 GLY A N 1
ATOM 1516 C CA . GLY A 1 186 ? -0.649 -14.673 -16.079 1.00 61.41 186 GLY A CA 1
ATOM 1517 C C . GLY A 1 186 ? -1.861 -15.491 -16.515 1.00 61.41 186 GLY A C 1
ATOM 1518 O O . GLY A 1 186 ? -1.833 -16.106 -17.577 1.00 61.41 186 GLY A O 1
ATOM 1519 N N . ALA A 1 187 ? -2.958 -15.434 -15.755 1.00 63.44 187 ALA A N 1
ATOM 1520 C CA . ALA A 1 187 ? -4.215 -16.076 -16.134 1.00 63.44 187 ALA A CA 1
ATOM 1521 C C . ALA A 1 187 ? -4.917 -15.394 -17.326 1.00 63.44 187 ALA A C 1
ATOM 1523 O O . ALA A 1 187 ? -5.568 -16.076 -18.111 1.00 63.44 187 ALA A O 1
ATOM 1524 N N . ARG A 1 188 ? -4.806 -14.064 -17.469 1.00 60.25 188 ARG A N 1
ATOM 1525 C CA . ARG A 1 188 ? -5.450 -13.304 -18.560 1.00 60.25 188 ARG A CA 1
ATOM 1526 C C . ARG A 1 188 ? -4.663 -13.316 -19.861 1.00 60.25 188 ARG A C 1
ATOM 1528 O O . ARG A 1 188 ? -5.267 -13.330 -20.924 1.00 60.25 188 ARG A O 1
ATOM 1535 N N . TYR A 1 189 ? -3.339 -13.272 -19.772 1.00 62.00 189 TYR A N 1
ATOM 1536 C CA . TYR A 1 189 ? -2.453 -13.122 -20.927 1.00 62.00 189 TYR A CA 1
ATOM 1537 C C . TYR A 1 189 ? -1.674 -14.405 -21.254 1.00 62.00 189 TYR A C 1
ATOM 1539 O O . TYR A 1 189 ? -0.784 -14.373 -22.097 1.00 62.00 189 TYR A O 1
ATOM 1547 N N . GLY A 1 190 ? -1.983 -15.529 -20.592 1.00 49.47 190 GLY A N 1
ATOM 1548 C CA . GLY A 1 190 ? -1.342 -16.827 -20.841 1.00 49.47 190 GLY A CA 1
ATOM 1549 C C . GLY A 1 190 ? 0.121 -16.911 -20.389 1.00 49.47 190 GLY A C 1
ATOM 1550 O O . GLY A 1 190 ? 0.881 -17.711 -20.924 1.00 49.47 190 GLY A O 1
ATOM 1551 N N . LEU A 1 191 ? 0.538 -16.080 -19.426 1.00 52.09 191 LEU A N 1
ATOM 1552 C CA . LEU A 1 191 ? 1.944 -15.893 -19.053 1.00 52.09 191 LEU A CA 1
ATOM 1553 C C . LEU A 1 191 ? 2.184 -16.262 -17.582 1.00 52.09 191 LEU A C 1
ATOM 1555 O O . LEU A 1 191 ? 2.102 -15.425 -16.686 1.00 52.09 191 LEU A O 1
ATOM 1559 N N . ILE A 1 192 ? 2.463 -17.536 -17.304 1.00 48.94 192 ILE A N 1
ATOM 1560 C CA . ILE A 1 192 ? 2.762 -17.995 -15.941 1.00 48.94 192 ILE A CA 1
ATOM 1561 C C . ILE A 1 192 ? 4.214 -17.635 -15.616 1.00 48.94 192 ILE A C 1
ATOM 1563 O O . ILE A 1 192 ? 5.146 -18.227 -16.152 1.00 48.94 192 ILE A O 1
ATOM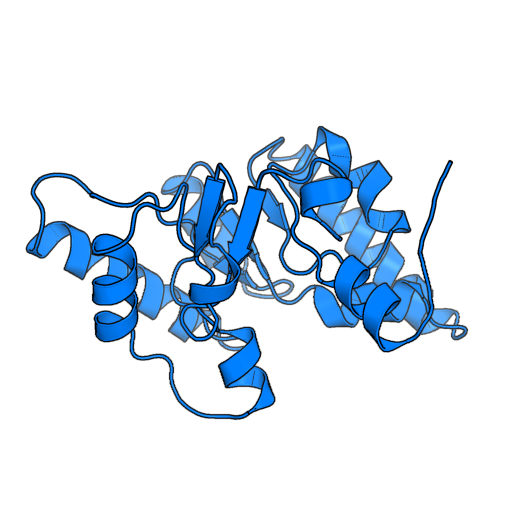 1567 N N . ILE A 1 193 ? 4.414 -16.660 -14.727 1.00 53.56 193 ILE A N 1
ATOM 1568 C CA . ILE A 1 193 ? 5.748 -16.347 -14.209 1.00 53.56 193 ILE A CA 1
ATOM 1569 C C . ILE A 1 193 ? 6.083 -17.375 -13.126 1.00 53.56 193 ILE A C 1
ATOM 1571 O O . ILE A 1 193 ? 5.667 -17.236 -11.977 1.00 53.56 193 ILE A O 1
ATOM 1575 N N . LEU A 1 194 ? 6.821 -18.412 -13.509 1.00 37.56 194 LEU A N 1
ATOM 1576 C CA . LEU A 1 194 ? 7.509 -19.305 -12.584 1.00 37.56 194 LEU A CA 1
ATOM 1577 C C . LEU A 1 194 ? 8.954 -18.817 -12.475 1.00 37.56 194 LEU A C 1
ATOM 1579 O O . LEU A 1 194 ? 9.617 -18.633 -13.493 1.00 37.56 194 LEU A O 1
ATOM 1583 N N . TYR A 1 195 ? 9.429 -18.584 -11.256 1.00 35.66 195 TYR A N 1
ATOM 1584 C CA . TYR A 1 195 ? 10.864 -18.561 -10.989 1.00 35.66 195 TYR A CA 1
ATOM 1585 C C . TYR A 1 195 ? 11.210 -19.833 -10.202 1.00 35.66 195 TYR A C 1
ATOM 1587 O O . TYR A 1 195 ? 10.390 -20.228 -9.367 1.00 35.66 195 TYR A O 1
ATOM 1595 N N . PRO A 1 196 ? 12.355 -20.478 -10.491 1.00 36.72 196 PRO A N 1
ATOM 1596 C CA . PRO A 1 196 ? 12.898 -21.554 -9.664 1.00 36.72 196 PRO A CA 1
ATOM 1597 C C . PRO A 1 196 ? 13.201 -21.090 -8.233 1.00 36.72 196 PRO A C 1
ATOM 1599 O O . PRO A 1 196 ? 13.523 -19.890 -8.046 1.00 36.72 196 PRO A O 1
#

Nearest PDB structures (foldseek):
  1zp4-assembly1_A  TM=4.117E-01  e=1.735E-01  Escherichia coli
  4a21-assembly2_C  TM=4.951E-01  e=6.822E-01  Mycobacterium tuberculosis
  1olt-assembly1_A  TM=3.991E-01  e=9.311E+00  Escherichia coli K-12
  3kbb-assembly1_A  TM=2.949E-01  e=6.023E+00  Thermotoga maritima MSB8

Foldseek 3Di:
DCVVVVNQEDEDELVGVVVCPPRNAYEYEQCQVVCVVPNDDRDLVVSLVSQLVDDHPAYEQNAHAPDVPVLLVSNVVSVVVQVVPDVDRSHHYAREDEPPDDCVSVVVSVVVAQAHEYDNCQCLLVLCVDPDPVSVVSSVVVLVVVLVVLVVRFLRYEYEANAHPVSCVSCVRRHVYYDHCNCVVCVVVVNDDDDD